Protein AF-A0A6V7X4J0-F1 (afdb_monomer_lite)

Secondary structure (DSSP, 8-state):
---------HHHHHHHHHHHHHHHHHHHHHHHT--GGGGG-THHHHHHHHHHHHHHHHHHHS--PEEEEEPSSSS-PEEEEE--HHHHHHHHHHHHHHHHHTTSS-TTHHHHTHHHHHHHHHHHHHHHHHHHHHHSPPP--TT----HHHHHHH-S-SS-EETTEEHHHIIIIIIIHHHHHHHHHHHHHHHHHH-TTSPPPHHHHHHHHHHHHHHHHHHHGGGG---HHHHH--S-HHHHHIIIIIIHHHHHHHHHHHHHHHHHHHHHHHHHHHTT--

pLDDT: mean 83.49, std 13.98, range [34.47, 96.81]

Structure (mmCIF, N/CA/C/O backbone):
data_AF-A0A6V7X4J0-F1
#
_entry.id   AF-A0A6V7X4J0-F1
#
loop_
_atom_site.group_PDB
_atom_site.id
_atom_site.type_symbol
_atom_site.label_atom_id
_atom_site.label_alt_id
_atom_site.label_comp_id
_atom_site.label_asym_id
_atom_site.label_entity_id
_atom_site.label_seq_id
_atom_site.pdbx_PDB_ins_code
_atom_site.Cartn_x
_atom_site.Cartn_y
_atom_site.Cartn_z
_atom_site.occupancy
_atom_site.B_iso_or_equiv
_atom_site.auth_seq_id
_atom_site.auth_comp_id
_atom_site.auth_asym_id
_atom_site.auth_atom_id
_atom_site.pdbx_PDB_model_num
ATOM 1 N N . MET A 1 1 ? 13.243 20.262 -33.984 1.00 34.47 1 MET A N 1
ATOM 2 C CA . MET A 1 1 ? 13.785 21.064 -32.865 1.00 34.47 1 MET A CA 1
ATOM 3 C C . MET A 1 1 ? 13.043 20.651 -31.594 1.00 34.47 1 MET A C 1
ATOM 5 O O . MET A 1 1 ? 12.051 21.269 -31.237 1.00 34.47 1 MET A O 1
ATOM 9 N N . PHE A 1 2 ? 13.412 19.516 -30.991 1.00 36.03 2 PHE A N 1
ATOM 10 C CA . PHE A 1 2 ? 12.671 18.963 -29.851 1.00 36.03 2 PHE A CA 1
ATOM 11 C C . PHE A 1 2 ? 13.156 19.603 -28.552 1.00 36.03 2 PHE A C 1
ATOM 13 O O . PHE A 1 2 ? 14.352 19.609 -28.266 1.00 36.03 2 PHE A O 1
ATOM 20 N N . GLN A 1 3 ? 12.214 20.173 -27.800 1.00 37.47 3 GLN A N 1
ATOM 21 C CA . GLN A 1 3 ? 12.452 20.800 -26.507 1.00 37.47 3 GLN A CA 1
ATOM 22 C C . GLN A 1 3 ? 13.239 19.853 -25.601 1.00 37.47 3 GLN A C 1
ATOM 24 O O . GLN A 1 3 ? 12.804 18.739 -25.301 1.00 37.47 3 GLN A O 1
ATOM 29 N N . LYS A 1 4 ? 14.394 20.327 -25.133 1.00 47.03 4 LYS A N 1
ATOM 30 C CA . LYS A 1 4 ? 15.111 19.762 -23.995 1.00 47.03 4 LYS A CA 1
ATOM 31 C C . LYS A 1 4 ? 14.129 19.826 -22.820 1.00 47.03 4 LYS A C 1
ATOM 33 O O . LYS A 1 4 ? 13.958 20.894 -22.240 1.00 47.03 4 LYS A O 1
ATOM 38 N N . LYS A 1 5 ? 13.392 18.737 -22.550 1.00 59.19 5 LYS A N 1
ATOM 39 C CA . LYS A 1 5 ? 12.446 18.645 -21.423 1.00 59.19 5 LYS A CA 1
ATOM 40 C C . LYS A 1 5 ? 13.230 19.134 -20.202 1.00 59.19 5 LYS A C 1
ATOM 42 O O . LYS A 1 5 ? 14.251 18.524 -19.892 1.00 59.19 5 LYS A O 1
ATOM 47 N N . GLN A 1 6 ? 12.863 20.277 -19.615 1.00 56.81 6 GLN A N 1
ATOM 48 C CA . GLN A 1 6 ? 13.581 20.829 -18.463 1.00 56.81 6 GLN A CA 1
ATOM 49 C C . GLN A 1 6 ? 13.567 19.756 -17.377 1.00 56.81 6 GLN A C 1
ATOM 51 O O . GLN A 1 6 ? 12.507 19.385 -16.877 1.00 56.81 6 GLN A O 1
ATOM 56 N N . ARG A 1 7 ? 14.736 19.184 -17.088 1.00 72.62 7 ARG A N 1
ATOM 57 C CA . ARG A 1 7 ? 14.900 18.179 -16.042 1.00 72.62 7 ARG A CA 1
ATOM 58 C C . ARG A 1 7 ? 15.604 18.826 -14.869 1.00 72.62 7 ARG A C 1
ATOM 60 O O . ARG A 1 7 ? 16.530 19.613 -15.047 1.00 72.62 7 ARG A O 1
ATOM 67 N N . PHE A 1 8 ? 15.128 18.484 -13.681 1.00 84.88 8 PHE A N 1
ATOM 68 C CA . PHE A 1 8 ? 15.734 18.910 -12.432 1.00 84.88 8 PHE A CA 1
ATOM 69 C C . PHE A 1 8 ? 17.196 18.451 -12.326 1.00 84.88 8 PHE A C 1
ATOM 71 O O . PHE A 1 8 ? 17.531 17.385 -12.852 1.00 84.88 8 PHE A O 1
ATOM 78 N N . PRO A 1 9 ? 18.054 19.232 -11.648 1.00 90.12 9 PRO A N 1
ATOM 79 C CA . PRO A 1 9 ? 19.437 18.846 -11.408 1.00 90.12 9 PRO A CA 1
ATOM 80 C C . PRO A 1 9 ? 19.522 17.654 -10.442 1.00 90.12 9 PRO A C 1
ATOM 82 O O . PRO A 1 9 ? 18.673 17.492 -9.564 1.00 90.12 9 PRO A O 1
ATOM 85 N N . ASP A 1 10 ? 20.577 16.849 -10.570 1.00 89.56 10 ASP A N 1
ATOM 86 C CA . ASP A 1 10 ? 20.742 15.589 -9.828 1.00 89.56 10 ASP A CA 1
ATOM 87 C C . ASP A 1 10 ? 20.682 15.750 -8.306 1.00 89.56 10 ASP A C 1
ATOM 89 O O . ASP A 1 10 ? 20.060 14.937 -7.626 1.00 89.56 10 ASP A O 1
ATOM 93 N N . TRP A 1 11 ? 21.265 16.821 -7.760 1.00 92.56 11 TRP A N 1
ATOM 94 C CA . TRP A 1 11 ? 21.228 17.088 -6.318 1.00 92.56 11 TRP A CA 1
ATOM 95 C C . TRP A 1 11 ? 19.792 17.261 -5.802 1.00 92.56 11 TRP A C 1
ATOM 97 O O . TRP A 1 11 ? 19.460 16.769 -4.725 1.00 92.56 11 TRP A O 1
ATOM 107 N N . LEU A 1 12 ? 18.914 17.889 -6.593 1.00 93.06 12 LEU A N 1
ATOM 108 C CA . LEU A 1 12 ? 17.505 18.050 -6.242 1.00 93.06 12 LEU A CA 1
ATOM 109 C C . LEU A 1 12 ? 16.772 16.706 -6.304 1.00 93.06 12 LEU A C 1
ATOM 111 O O . LEU A 1 12 ? 15.957 16.409 -5.435 1.00 93.06 12 LEU A O 1
ATOM 115 N N . LEU A 1 13 ? 17.088 15.871 -7.299 1.00 92.75 13 LEU A N 1
ATOM 116 C CA . LEU A 1 13 ? 16.517 14.528 -7.410 1.00 92.75 13 LEU A CA 1
ATOM 117 C C . LEU A 1 13 ? 16.881 13.662 -6.198 1.00 92.75 13 LEU A C 1
ATOM 119 O O . LEU A 1 13 ? 15.998 13.009 -5.648 1.00 92.75 13 LEU A O 1
ATOM 123 N N . ILE A 1 14 ? 18.136 13.705 -5.733 1.00 92.19 14 ILE A N 1
ATOM 124 C CA . ILE A 1 14 ? 18.568 12.990 -4.519 1.00 92.19 14 ILE A CA 1
ATOM 125 C C . ILE A 1 14 ? 17.767 13.461 -3.300 1.00 92.19 14 ILE A C 1
ATOM 127 O O . ILE A 1 14 ? 17.262 12.629 -2.545 1.00 92.19 14 ILE A O 1
ATOM 131 N N . ILE A 1 15 ? 17.616 14.779 -3.119 1.00 93.38 15 ILE A N 1
ATOM 132 C CA . ILE A 1 15 ? 16.841 15.341 -2.003 1.00 93.38 15 ILE A CA 1
ATOM 133 C C . ILE A 1 15 ? 15.396 14.844 -2.046 1.00 93.38 15 ILE A C 1
ATOM 135 O O . ILE A 1 15 ? 14.862 14.446 -1.016 1.00 93.38 15 ILE A O 1
ATOM 139 N N . ILE A 1 16 ? 14.765 14.816 -3.221 1.00 92.62 16 ILE A N 1
ATOM 140 C CA . ILE A 1 16 ? 13.390 14.322 -3.364 1.00 92.62 16 ILE A CA 1
ATOM 141 C C . ILE A 1 16 ? 13.314 12.817 -3.071 1.00 92.62 16 ILE A C 1
ATOM 143 O O . ILE A 1 16 ? 12.398 12.375 -2.381 1.00 92.62 16 ILE A O 1
ATOM 147 N N . MET A 1 17 ? 14.272 12.027 -3.562 1.00 92.38 17 MET A N 1
ATOM 148 C CA . MET A 1 17 ? 14.293 10.573 -3.372 1.00 92.38 17 MET A CA 1
ATOM 149 C C . MET A 1 17 ? 14.499 10.157 -1.917 1.00 92.38 17 MET A C 1
ATOM 151 O O . MET A 1 17 ? 13.877 9.196 -1.472 1.00 92.38 17 MET A O 1
ATOM 155 N N . LEU A 1 18 ? 15.361 10.861 -1.182 1.00 92.44 18 LEU A N 1
ATOM 156 C CA . LEU A 1 18 ? 15.641 10.564 0.224 1.00 92.44 18 LEU A CA 1
ATOM 157 C C . LEU A 1 18 ? 14.641 11.250 1.160 1.00 92.44 18 LEU A C 1
ATOM 159 O O . LEU A 1 18 ? 14.146 10.636 2.101 1.00 92.44 18 LEU A O 1
ATOM 163 N N . GLY A 1 19 ? 14.314 12.512 0.889 1.00 91.81 19 GLY A N 1
ATOM 164 C CA . GLY A 1 19 ? 13.421 13.318 1.716 1.00 91.81 19 GLY A CA 1
ATOM 165 C C . GLY A 1 19 ? 11.952 12.932 1.572 1.00 91.81 19 GLY A C 1
ATOM 166 O O . GLY A 1 19 ? 11.241 12.898 2.570 1.00 91.81 19 GLY A O 1
ATOM 167 N N . GLY A 1 20 ? 11.488 12.587 0.367 1.00 91.19 20 GLY A N 1
ATOM 168 C CA . GLY A 1 20 ? 10.087 12.238 0.104 1.00 91.19 20 GLY A CA 1
ATOM 169 C C . GLY A 1 20 ? 9.549 11.115 1.004 1.00 91.19 20 GLY A C 1
ATOM 170 O O . GLY A 1 20 ? 8.562 11.342 1.709 1.00 91.19 20 GLY A O 1
ATOM 171 N N . PRO A 1 21 ? 10.196 9.932 1.044 1.00 92.81 21 PRO A N 1
ATOM 172 C CA . PRO A 1 21 ? 9.815 8.837 1.936 1.00 92.81 21 PRO A CA 1
ATOM 173 C C . PRO A 1 21 ? 9.818 9.230 3.413 1.00 92.81 21 PRO A C 1
ATOM 175 O O . PRO A 1 21 ? 8.858 8.935 4.121 1.00 92.81 21 PRO A O 1
ATOM 178 N N . VAL A 1 22 ? 10.858 9.932 3.874 1.00 91.69 22 VAL A N 1
ATOM 179 C CA . VAL A 1 22 ? 10.984 10.349 5.279 1.00 91.69 22 VAL A CA 1
ATOM 180 C C . VAL A 1 22 ? 9.864 11.315 5.660 1.00 91.69 22 VAL A C 1
ATOM 182 O O . VAL A 1 22 ? 9.176 11.087 6.652 1.00 91.69 22 VAL A O 1
ATOM 185 N N . CYS A 1 23 ? 9.621 12.346 4.848 1.00 93.06 23 CYS A N 1
ATOM 186 C CA . CYS A 1 23 ? 8.544 13.307 5.073 1.00 93.06 23 CYS A CA 1
ATOM 187 C C . CYS A 1 23 ? 7.172 12.625 5.110 1.00 93.06 23 CYS A C 1
ATOM 189 O O . CYS A 1 23 ? 6.355 12.943 5.970 1.00 93.06 23 CYS A O 1
ATOM 191 N N . LEU A 1 24 ? 6.922 11.668 4.212 1.00 92.38 24 LEU A N 1
ATOM 192 C CA . LEU A 1 24 ? 5.658 10.936 4.169 1.00 92.38 24 LEU A CA 1
ATOM 193 C C . LEU A 1 24 ? 5.460 10.034 5.395 1.00 92.38 24 LEU A C 1
ATOM 195 O O . LEU A 1 24 ? 4.359 9.972 5.936 1.00 92.38 24 LEU A O 1
ATOM 199 N N . ILE A 1 25 ? 6.515 9.362 5.857 1.00 91.12 25 ILE A N 1
ATOM 200 C CA . ILE A 1 25 ? 6.466 8.529 7.065 1.00 91.12 25 ILE A CA 1
ATOM 201 C C . ILE A 1 25 ? 6.220 9.394 8.303 1.00 91.12 25 ILE A C 1
ATOM 203 O O . ILE A 1 25 ? 5.350 9.064 9.104 1.00 91.12 25 ILE A O 1
ATOM 207 N N . LEU A 1 26 ? 6.933 10.516 8.445 1.00 90.38 26 LEU A N 1
ATOM 208 C CA . LEU A 1 26 ? 6.722 11.465 9.544 1.00 90.38 26 LEU A CA 1
ATOM 209 C C . LEU A 1 26 ? 5.293 12.016 9.540 1.00 90.38 26 LEU A C 1
ATOM 211 O O . LEU A 1 26 ? 4.637 12.062 10.577 1.00 90.38 26 LEU A O 1
ATOM 215 N N . PHE A 1 27 ? 4.779 12.357 8.360 1.00 90.81 27 PHE A N 1
ATOM 216 C CA . PHE A 1 27 ? 3.399 12.790 8.193 1.00 90.81 27 PHE A CA 1
ATOM 217 C C . PHE A 1 27 ? 2.390 11.705 8.600 1.00 90.81 27 PHE A C 1
ATOM 219 O O . PHE A 1 27 ? 1.425 11.991 9.305 1.00 90.81 27 PHE A O 1
ATOM 226 N N . SER A 1 28 ? 2.628 10.447 8.214 1.00 88.81 28 SER A N 1
ATOM 227 C CA . SER A 1 28 ? 1.797 9.305 8.620 1.00 88.81 28 SER A CA 1
ATOM 228 C C . SER A 1 28 ? 1.900 8.987 10.115 1.00 88.81 28 SER A C 1
ATOM 230 O O . SER A 1 28 ? 0.936 8.487 10.694 1.00 88.81 28 SER A O 1
ATOM 232 N N . LEU A 1 29 ? 3.035 9.261 10.762 1.00 87.69 29 LEU A N 1
ATOM 233 C CA . LEU A 1 29 ? 3.187 9.112 12.212 1.00 87.69 29 LEU A CA 1
ATOM 234 C C . LEU A 1 29 ? 2.340 10.140 12.964 1.00 87.69 29 LEU A C 1
ATOM 236 O O . LEU A 1 29 ? 1.604 9.758 13.872 1.00 87.69 29 LEU A O 1
ATOM 240 N N . GLU A 1 30 ? 2.380 11.402 12.535 1.00 85.75 30 GLU A N 1
ATOM 241 C CA . GLU A 1 30 ? 1.598 12.494 13.128 1.00 85.75 30 GLU A CA 1
ATOM 242 C C . GLU A 1 30 ? 0.088 12.235 12.980 1.00 85.75 30 GLU A C 1
ATOM 244 O O . GLU A 1 30 ? -0.640 12.086 13.961 1.00 85.75 30 GLU A O 1
ATOM 249 N N . ILE A 1 31 ? -0.330 12.035 11.726 1.00 82.56 31 ILE A N 1
ATOM 250 C CA . ILE A 1 31 ? -1.246 10.984 11.275 1.00 82.56 31 ILE A CA 1
ATOM 251 C C . ILE A 1 31 ? -1.860 10.092 12.344 1.00 82.56 31 ILE A C 1
ATOM 253 O O . ILE A 1 31 ? -2.892 10.368 12.956 1.00 82.56 31 ILE A O 1
ATOM 257 N N . SER A 1 32 ? -1.211 8.945 12.490 1.00 75.44 32 SER A N 1
ATOM 258 C CA . SER A 1 32 ? -1.657 7.794 13.247 1.00 75.44 32 SER A CA 1
ATOM 259 C C . SER A 1 32 ? -1.475 7.960 14.753 1.00 75.44 32 SER A C 1
ATOM 261 O O . SER A 1 32 ? -2.115 7.231 15.499 1.00 75.44 32 SER A O 1
ATOM 263 N N . SER A 1 33 ? -0.770 8.999 15.226 1.00 68.50 33 SER A N 1
ATOM 264 C CA . SER A 1 33 ? -0.351 9.161 16.630 1.00 68.50 33 SER A CA 1
ATOM 265 C C . SER A 1 33 ? 0.290 7.886 17.188 1.00 68.50 33 SER A C 1
ATOM 267 O O . SER A 1 33 ? 0.106 7.553 18.358 1.00 68.50 33 SER A O 1
ATOM 269 N N . ASN A 1 34 ? 0.980 7.140 16.323 1.00 67.06 34 ASN A N 1
ATOM 270 C CA . ASN A 1 34 ? 1.643 5.901 16.698 1.00 67.06 34 ASN A CA 1
ATOM 271 C C . ASN A 1 34 ? 3.006 6.225 17.300 1.00 67.06 34 ASN A C 1
ATOM 273 O O . ASN A 1 34 ? 3.674 7.182 16.901 1.00 67.06 34 ASN A O 1
AT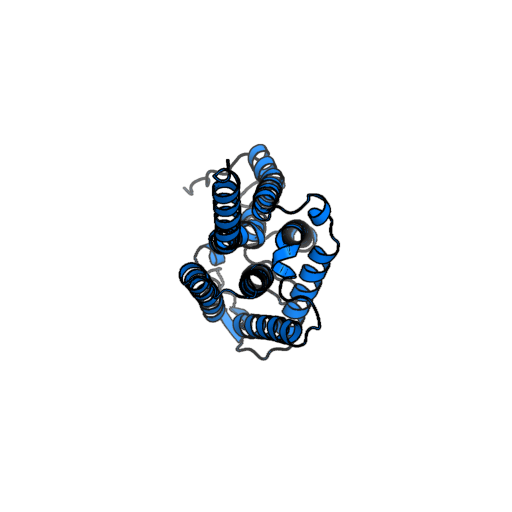OM 277 N N . ASN A 1 35 ? 3.453 5.381 18.223 1.00 68.81 35 ASN A N 1
ATOM 278 C CA . ASN A 1 35 ? 4.804 5.478 18.751 1.00 68.81 35 ASN A CA 1
ATOM 279 C C . ASN A 1 35 ? 5.827 5.209 17.640 1.00 68.81 35 ASN A C 1
ATOM 281 O O . ASN A 1 35 ? 5.654 4.291 16.839 1.00 68.81 35 ASN A O 1
ATOM 285 N N . TYR A 1 36 ? 6.952 5.929 17.659 1.00 72.44 36 TYR A N 1
ATOM 286 C CA . TYR A 1 36 ? 8.085 5.692 16.752 1.00 72.44 36 TYR A CA 1
ATOM 287 C C . TYR A 1 36 ? 8.579 4.235 16.759 1.00 72.44 36 TYR A C 1
ATOM 289 O O . TYR A 1 36 ? 9.119 3.758 15.767 1.00 72.44 36 TYR A O 1
ATOM 297 N N . ILE A 1 37 ? 8.359 3.512 17.860 1.00 69.69 37 ILE A N 1
ATOM 298 C CA . ILE A 1 37 ? 8.702 2.091 18.007 1.00 69.69 37 ILE A CA 1
ATOM 299 C C . ILE A 1 37 ? 7.936 1.222 16.997 1.00 69.69 37 ILE A C 1
ATOM 301 O O . ILE A 1 37 ? 8.492 0.261 16.472 1.00 69.69 37 ILE A O 1
ATOM 305 N N . GLU A 1 38 ? 6.693 1.576 16.657 1.00 73.00 38 GLU A N 1
ATOM 306 C CA . GLU A 1 38 ? 5.896 0.802 15.700 1.00 73.00 38 GLU A CA 1
ATOM 307 C C . GLU A 1 38 ? 6.419 0.894 14.265 1.00 73.00 38 GLU A C 1
ATOM 309 O O . GLU A 1 38 ? 6.135 0.008 13.460 1.00 73.00 38 GLU A O 1
ATOM 314 N N . LEU A 1 39 ? 7.226 1.912 13.943 1.00 79.25 39 LEU A N 1
ATOM 315 C CA . LEU A 1 39 ? 7.860 2.037 12.630 1.00 79.25 39 LEU A CA 1
ATOM 316 C C . LEU A 1 39 ? 8.738 0.817 12.312 1.00 79.25 39 LEU A C 1
ATOM 318 O O . LEU A 1 39 ? 8.726 0.329 11.184 1.00 79.25 39 LEU A O 1
ATOM 322 N N . PHE A 1 40 ? 9.443 0.298 13.321 1.00 78.69 40 PHE A N 1
ATOM 323 C CA . PHE A 1 40 ? 10.342 -0.854 13.206 1.00 78.69 40 PHE A CA 1
ATOM 324 C C . PHE A 1 40 ? 9.658 -2.194 13.505 1.00 78.69 40 PHE A C 1
ATOM 326 O O . PHE A 1 40 ? 10.331 -3.215 13.645 1.00 78.69 40 PHE A O 1
ATOM 333 N N . SER A 1 41 ? 8.327 -2.212 13.609 1.00 86.06 41 SER A N 1
ATOM 334 C CA . SER A 1 41 ? 7.589 -3.453 13.819 1.00 86.06 41 SER A CA 1
ATOM 335 C C . SER A 1 41 ? 7.785 -4.418 12.648 1.00 86.06 41 SER A C 1
ATOM 337 O O . SER A 1 41 ? 7.693 -4.033 11.483 1.00 86.06 41 SER A O 1
ATOM 339 N N . LEU A 1 42 ? 7.976 -5.703 12.957 1.00 90.19 42 LEU A N 1
ATOM 340 C CA . LEU A 1 42 ? 8.061 -6.774 11.960 1.00 90.19 42 LEU A CA 1
ATOM 341 C C . LEU A 1 42 ? 6.705 -7.047 11.278 1.00 90.19 42 LEU A C 1
ATOM 343 O O . LEU A 1 42 ? 6.655 -7.655 10.212 1.00 90.19 42 LEU A O 1
ATOM 347 N N . SER A 1 43 ? 5.592 -6.587 11.858 1.00 90.19 43 SER A N 1
ATOM 348 C CA . SER A 1 43 ? 4.252 -6.824 11.308 1.00 90.19 43 SER A CA 1
ATOM 349 C C . SER A 1 43 ? 4.040 -6.165 9.940 1.00 90.19 43 SER A C 1
ATOM 351 O O . SER A 1 43 ? 3.499 -6.805 9.041 1.00 90.19 43 SER A O 1
ATOM 353 N N . GLY A 1 44 ? 4.510 -4.929 9.739 1.00 91.50 44 GLY A N 1
ATOM 354 C CA . GLY A 1 44 ? 4.400 -4.220 8.461 1.00 91.50 44 GLY A CA 1
ATOM 355 C C . GLY A 1 44 ? 5.011 -4.976 7.275 1.00 91.50 44 GLY A C 1
ATOM 356 O O . GLY A 1 44 ? 4.283 -5.259 6.317 1.00 91.50 44 GLY A O 1
ATOM 357 N N . PRO A 1 45 ? 6.301 -5.367 7.318 1.00 93.62 45 PRO A N 1
ATOM 358 C CA . PRO A 1 45 ? 6.915 -6.097 6.214 1.00 93.62 45 PRO A CA 1
ATOM 359 C C . PRO A 1 45 ? 6.282 -7.477 6.003 1.00 93.62 45 PRO A C 1
ATOM 361 O O . PRO A 1 45 ? 6.131 -7.891 4.855 1.00 93.62 45 PRO A O 1
ATOM 364 N N . LEU A 1 46 ? 5.839 -8.166 7.063 1.00 95.06 46 LEU A N 1
ATOM 365 C CA . LEU A 1 46 ? 5.130 -9.445 6.932 1.00 95.06 46 LEU A CA 1
ATOM 366 C C . LEU A 1 46 ? 3.802 -9.300 6.178 1.00 95.06 46 LEU A C 1
ATOM 368 O O . LEU A 1 46 ? 3.515 -10.107 5.295 1.00 95.06 46 LEU A O 1
ATOM 372 N N . ILE A 1 47 ? 3.019 -8.256 6.468 1.00 95.06 47 ILE A N 1
ATOM 373 C CA . ILE A 1 47 ? 1.765 -7.973 5.752 1.00 95.06 47 ILE A CA 1
ATOM 374 C C . ILE A 1 47 ? 2.058 -7.665 4.276 1.00 95.06 47 ILE A C 1
ATOM 376 O O . ILE A 1 47 ? 1.388 -8.199 3.391 1.00 95.06 47 ILE A O 1
ATOM 380 N N . VAL A 1 48 ? 3.082 -6.849 3.993 1.00 95.50 48 VAL A N 1
ATOM 381 C CA . VAL A 1 48 ? 3.503 -6.531 2.615 1.00 95.50 48 VAL A CA 1
ATOM 382 C C . VAL A 1 48 ? 3.914 -7.785 1.846 1.00 95.50 48 VAL A C 1
ATOM 384 O O . VAL A 1 48 ? 3.463 -7.993 0.716 1.00 95.50 48 VAL A O 1
ATOM 387 N N . LEU A 1 49 ? 4.715 -8.655 2.459 1.00 95.31 49 LEU A N 1
ATOM 388 C CA . LEU A 1 49 ? 5.131 -9.920 1.859 1.00 95.31 49 LEU A CA 1
ATOM 389 C C . LEU A 1 49 ? 3.941 -10.850 1.605 1.00 95.31 49 LEU A C 1
ATOM 391 O O . LEU A 1 49 ? 3.791 -11.344 0.492 1.00 95.31 49 LEU A O 1
ATOM 395 N N . LEU A 1 50 ? 3.050 -11.031 2.579 1.00 95.31 50 LEU A N 1
ATOM 396 C CA . LEU A 1 50 ? 1.897 -11.920 2.436 1.00 95.31 50 LEU A CA 1
ATOM 397 C C . LEU A 1 50 ? 0.935 -11.443 1.339 1.00 95.31 50 LEU A C 1
ATOM 399 O O . LEU A 1 50 ? 0.539 -12.225 0.474 1.00 95.31 50 LEU A O 1
ATOM 403 N N . VAL A 1 51 ? 0.588 -10.152 1.324 1.00 95.44 51 VAL A N 1
ATOM 404 C CA . VA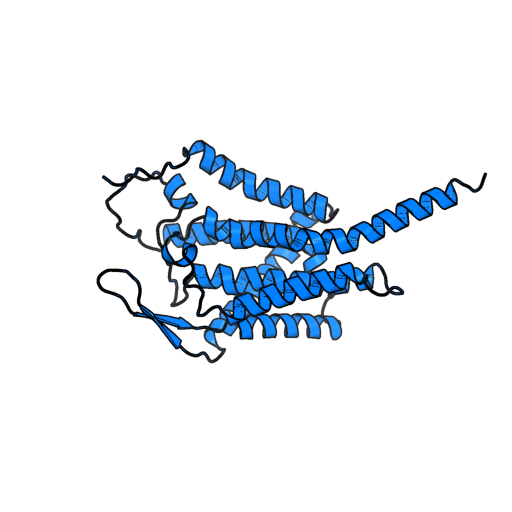L A 1 51 ? -0.319 -9.590 0.308 1.00 95.44 51 VAL A CA 1
ATOM 405 C C . VAL A 1 51 ? 0.318 -9.644 -1.080 1.00 95.44 51 VAL A C 1
ATOM 407 O O . VAL A 1 51 ? -0.359 -9.989 -2.049 1.00 95.44 51 VAL A O 1
ATOM 410 N N . SER A 1 52 ? 1.615 -9.344 -1.199 1.00 93.44 52 SER A N 1
ATOM 411 C CA . SER A 1 52 ? 2.313 -9.422 -2.489 1.00 93.44 52 SER A CA 1
ATOM 412 C C . SER A 1 52 ? 2.417 -10.857 -3.017 1.00 93.44 52 SER A C 1
ATOM 414 O O . SER A 1 52 ? 2.167 -11.079 -4.202 1.00 93.44 52 SER A O 1
ATOM 416 N N . GLN A 1 53 ? 2.683 -11.841 -2.152 1.00 94.12 53 GLN A N 1
ATOM 417 C CA . GLN A 1 53 ? 2.683 -13.264 -2.507 1.00 94.12 53 GLN A CA 1
ATOM 418 C C . GLN A 1 53 ? 1.302 -13.748 -2.958 1.00 94.12 53 GLN A C 1
ATOM 420 O O . GLN A 1 53 ? 1.198 -14.415 -3.986 1.00 94.12 53 GLN A O 1
ATOM 425 N N . LEU A 1 54 ? 0.234 -13.371 -2.247 1.00 94.69 54 LEU A N 1
ATOM 426 C CA . LEU A 1 54 ? -1.136 -13.691 -2.655 1.00 94.69 54 LEU A CA 1
ATOM 427 C C . LEU A 1 54 ? -1.496 -13.047 -3.999 1.00 94.69 54 LEU A C 1
ATOM 429 O O . LEU A 1 54 ? -2.077 -13.706 -4.858 1.00 94.69 54 LEU A O 1
ATOM 433 N N . GLN A 1 55 ? -1.112 -11.787 -4.225 1.00 94.00 55 GLN A N 1
ATOM 434 C CA . GLN A 1 55 ? -1.341 -11.120 -5.511 1.00 94.00 55 GLN A CA 1
ATOM 435 C C . GLN A 1 55 ? -0.592 -11.797 -6.666 1.00 94.00 55 GLN A C 1
ATOM 437 O O . GLN A 1 55 ? -1.152 -11.932 -7.755 1.00 94.00 55 GLN A O 1
ATOM 442 N N . LEU A 1 56 ? 0.642 -12.263 -6.443 1.00 91.56 56 LEU A N 1
ATOM 443 C CA . LEU A 1 56 ? 1.382 -13.064 -7.426 1.00 91.56 56 LEU A CA 1
ATOM 444 C C . LEU A 1 56 ? 0.705 -14.414 -7.680 1.00 91.56 56 LEU A C 1
ATOM 446 O O . LEU A 1 56 ? 0.516 -14.806 -8.832 1.00 91.56 56 LEU A O 1
ATOM 450 N N . PHE A 1 57 ? 0.278 -15.099 -6.619 1.00 92.81 57 PHE A N 1
ATOM 451 C CA . PHE A 1 57 ? -0.439 -16.363 -6.730 1.00 92.81 57 PHE A CA 1
ATOM 452 C C . PHE A 1 57 ? -1.719 -16.206 -7.564 1.00 92.81 57 PHE A C 1
ATOM 454 O O . PHE A 1 57 ? -1.947 -16.977 -8.499 1.00 92.81 57 PHE A O 1
ATOM 461 N N . PHE A 1 58 ? -2.517 -15.171 -7.293 1.00 92.31 58 PHE A N 1
ATOM 462 C CA . PHE A 1 58 ? -3.738 -14.879 -8.041 1.00 92.31 58 PHE A CA 1
ATOM 463 C C . PHE A 1 58 ? -3.482 -14.443 -9.477 1.00 92.31 58 PHE A C 1
ATOM 465 O O . PHE A 1 58 ? -4.246 -14.816 -10.367 1.00 92.31 58 PHE A O 1
ATOM 472 N N . LEU A 1 59 ? -2.398 -13.715 -9.739 1.00 88.56 59 LEU A N 1
ATOM 473 C CA . LEU A 1 59 ? -2.008 -13.382 -11.104 1.00 88.56 59 LEU A CA 1
ATOM 474 C C . LEU A 1 59 ? -1.804 -14.649 -11.948 1.00 88.56 59 LEU A C 1
ATOM 476 O O . LEU A 1 59 ? -2.275 -14.705 -13.086 1.00 88.56 59 LEU A O 1
ATOM 480 N N . TRP A 1 60 ? -1.157 -15.680 -11.405 1.00 86.69 60 TRP A N 1
ATOM 481 C CA . TRP A 1 60 ? -0.923 -16.924 -12.140 1.00 86.69 60 TRP A CA 1
ATOM 482 C C . TRP A 1 60 ? -2.163 -17.819 -12.216 1.00 86.69 60 TRP A C 1
ATOM 484 O O . TRP A 1 60 ? -2.501 -18.273 -13.308 1.00 86.69 60 TRP A O 1
ATOM 494 N N . HIS A 1 61 ? -2.894 -17.999 -11.113 1.00 89.38 61 HIS A N 1
ATOM 495 C CA . HIS A 1 61 ? -3.952 -19.013 -11.027 1.00 89.38 61 HIS A CA 1
ATOM 496 C C . HIS A 1 61 ? -5.344 -18.535 -11.456 1.00 89.38 61 HIS A C 1
ATOM 498 O O . HIS A 1 61 ? -6.137 -19.351 -11.920 1.00 89.38 61 HIS A O 1
ATOM 504 N N . ILE A 1 62 ? -5.674 -17.242 -11.337 1.00 87.06 62 ILE A N 1
ATOM 505 C CA . ILE A 1 62 ? -7.009 -16.764 -11.731 1.00 87.06 62 ILE A CA 1
ATOM 506 C C . ILE A 1 62 ? -7.129 -16.817 -13.262 1.00 87.06 62 ILE A C 1
ATOM 508 O O . ILE A 1 62 ? -6.273 -16.248 -13.948 1.00 87.06 62 ILE A O 1
ATOM 512 N N . PRO A 1 63 ? -8.158 -17.474 -13.829 1.00 78.62 63 PRO A N 1
ATOM 513 C CA . PRO A 1 63 ? -8.377 -17.488 -15.270 1.00 78.62 63 PRO A CA 1
ATOM 514 C C . PRO A 1 63 ? -8.726 -16.079 -15.749 1.00 78.62 63 PRO A C 1
ATOM 516 O O . PRO A 1 63 ? -9.515 -15.375 -15.125 1.00 78.62 63 PRO A O 1
ATOM 519 N N . ALA A 1 64 ? -8.137 -15.658 -16.863 1.00 72.19 64 ALA A N 1
ATOM 520 C CA . ALA A 1 64 ? -8.294 -14.301 -17.362 1.00 72.19 64 ALA A CA 1
ATOM 521 C C . ALA A 1 64 ? -8.496 -14.275 -18.860 1.00 72.19 64 ALA A C 1
ATOM 523 O O . ALA A 1 64 ? -7.971 -15.121 -19.585 1.00 72.19 64 ALA A O 1
ATOM 524 N N . LYS A 1 65 ? -9.152 -13.217 -19.324 1.00 66.75 65 LYS A N 1
ATOM 525 C CA . LYS A 1 65 ? -9.114 -12.849 -20.733 1.00 66.75 65 LYS A CA 1
ATOM 526 C C . LYS A 1 65 ? -7.757 -12.205 -21.015 1.00 66.75 65 LYS A C 1
ATOM 528 O O . LYS A 1 65 ? -7.432 -11.168 -20.434 1.00 66.75 65 LYS A O 1
ATOM 533 N N . GLU A 1 66 ? -6.962 -12.833 -21.877 1.00 67.31 66 GLU A N 1
ATOM 534 C CA . GLU A 1 66 ? -5.775 -12.195 -22.442 1.00 67.31 66 GLU A CA 1
ATOM 535 C C . GLU A 1 66 ? -6.236 -11.057 -23.350 1.00 67.31 66 GLU A C 1
ATOM 537 O O . GLU A 1 66 ? -6.978 -11.270 -24.309 1.00 67.31 66 GLU A O 1
ATOM 542 N N . LEU A 1 67 ? -5.818 -9.837 -23.032 1.00 68.12 67 LEU A N 1
ATOM 543 C CA . LEU A 1 67 ? -6.039 -8.688 -23.894 1.00 68.12 67 LEU A CA 1
ATOM 544 C C . LEU A 1 67 ? -4.757 -8.411 -24.659 1.00 68.12 67 LEU A C 1
ATOM 546 O O . LEU A 1 67 ? -3.694 -8.269 -24.060 1.00 68.12 67 LEU A O 1
ATOM 550 N N . ILE A 1 68 ? -4.868 -8.333 -25.981 1.00 66.31 68 ILE A N 1
ATOM 551 C CA . ILE A 1 68 ? -3.760 -7.941 -26.844 1.00 66.31 68 ILE A CA 1
ATOM 552 C C . ILE A 1 68 ? -3.848 -6.428 -27.017 1.00 66.31 68 ILE A C 1
ATOM 554 O O . ILE A 1 68 ? -4.781 -5.924 -27.641 1.00 66.31 68 ILE A O 1
ATOM 558 N N . GLN A 1 69 ? -2.900 -5.700 -26.436 1.00 65.19 69 GLN A N 1
ATOM 559 C CA . GLN A 1 69 ? -2.725 -4.276 -26.698 1.00 65.19 69 GLN A CA 1
ATOM 560 C C . GLN A 1 69 ? -1.598 -4.096 -27.710 1.00 65.19 69 GLN A C 1
ATOM 562 O O . GLN A 1 69 ? -0.518 -4.658 -27.542 1.00 65.19 69 GLN A O 1
ATOM 567 N N . LEU A 1 70 ? -1.850 -3.309 -28.753 1.00 59.62 70 LEU A N 1
ATOM 568 C CA . LEU A 1 70 ? -0.814 -2.894 -29.692 1.00 59.62 70 LEU A CA 1
ATOM 569 C C . LEU A 1 70 ? -0.068 -1.702 -29.093 1.00 59.62 70 LEU A C 1
ATOM 571 O O . LEU A 1 70 ? -0.690 -0.725 -28.665 1.00 59.62 70 LEU A O 1
ATOM 575 N N . THR A 1 71 ? 1.254 -1.797 -29.030 1.00 62.47 71 THR A N 1
ATOM 576 C CA . THR A 1 71 ? 2.103 -0.664 -28.655 1.00 62.47 71 THR A CA 1
ATOM 577 C C . THR A 1 71 ? 2.152 0.345 -29.804 1.00 62.47 71 THR A C 1
ATOM 579 O O . THR A 1 71 ? 2.128 -0.047 -30.965 1.00 62.47 71 THR A O 1
ATOM 582 N N . GLU A 1 72 ? 2.255 1.638 -29.490 1.00 61.53 72 GLU A N 1
ATOM 583 C CA . GLU A 1 72 ? 2.498 2.715 -30.474 1.00 61.53 72 GLU A CA 1
ATOM 584 C C . GLU A 1 72 ? 3.966 2.759 -30.960 1.00 61.53 72 GLU A C 1
ATOM 586 O O . GLU A 1 72 ? 4.382 3.719 -31.602 1.00 61.53 72 GLU A O 1
ATOM 591 N N . GLU A 1 73 ? 4.769 1.746 -30.623 1.00 59.09 73 GLU A N 1
ATOM 592 C CA . GLU A 1 73 ? 6.133 1.579 -31.128 1.00 59.09 73 GLU A CA 1
ATOM 593 C C . GLU A 1 73 ? 6.093 1.157 -32.605 1.00 59.09 73 GLU A C 1
ATOM 595 O O . GLU A 1 73 ? 5.196 0.422 -33.005 1.00 59.09 73 GLU A O 1
ATOM 600 N N . ASP A 1 74 ? 7.061 1.606 -33.408 1.00 50.12 74 ASP A N 1
ATOM 601 C CA . ASP A 1 74 ? 7.238 1.173 -34.800 1.00 50.12 74 ASP A CA 1
ATOM 602 C C . ASP A 1 74 ? 8.369 0.127 -34.869 1.00 50.12 74 ASP A C 1
ATOM 604 O O . ASP A 1 74 ? 9.526 0.482 -34.616 1.00 50.12 74 ASP A O 1
ATOM 608 N N . PRO A 1 75 ? 8.099 -1.147 -35.220 1.00 53.25 75 PRO A N 1
ATOM 609 C CA . PRO A 1 75 ? 6.799 -1.734 -35.556 1.00 53.25 75 PRO A CA 1
ATOM 610 C C . PRO A 1 75 ? 5.944 -2.079 -34.315 1.00 53.25 75 PRO A C 1
ATOM 612 O O . PRO A 1 75 ? 6.497 -2.447 -33.273 1.00 53.25 75 PRO A O 1
ATOM 615 N N . PRO A 1 76 ? 4.599 -2.049 -34.429 1.00 61.25 76 PRO A N 1
ATOM 616 C CA . PRO A 1 76 ? 3.695 -2.268 -33.303 1.00 61.25 76 PRO A CA 1
ATOM 617 C C . PRO A 1 76 ? 3.793 -3.704 -32.799 1.00 61.25 76 PRO A C 1
ATOM 619 O O . PRO A 1 76 ? 3.407 -4.656 -33.480 1.00 61.25 76 PRO A O 1
ATOM 622 N N . GLN A 1 77 ? 4.298 -3.866 -31.577 1.00 58.69 77 GLN A N 1
ATOM 623 C CA . GLN A 1 77 ? 4.402 -5.174 -30.940 1.00 58.69 77 GLN A CA 1
ATOM 624 C C . GLN A 1 77 ? 3.124 -5.497 -30.147 1.00 58.69 77 GLN A C 1
ATOM 626 O O . GLN A 1 77 ? 2.678 -4.668 -29.345 1.00 58.69 77 GLN A O 1
ATOM 631 N N . PRO A 1 78 ? 2.513 -6.683 -30.343 1.00 59.56 78 PRO A N 1
ATOM 632 C CA . PRO A 1 78 ? 1.357 -7.113 -29.568 1.00 59.56 78 PRO A CA 1
ATOM 633 C C . PRO A 1 78 ? 1.785 -7.526 -28.156 1.00 59.56 78 PRO A C 1
ATOM 635 O O . PRO A 1 78 ? 2.518 -8.496 -27.969 1.00 59.56 78 PRO A O 1
ATOM 638 N N . ILE A 1 79 ? 1.283 -6.820 -27.144 1.00 63.22 79 ILE A N 1
ATOM 639 C CA . ILE A 1 79 ? 1.513 -7.146 -25.736 1.00 63.22 79 ILE A CA 1
ATOM 640 C C . ILE A 1 79 ? 0.280 -7.854 -25.189 1.00 63.22 79 ILE A C 1
ATOM 642 O O . ILE A 1 79 ? -0.824 -7.307 -25.194 1.00 63.22 79 ILE A O 1
ATOM 646 N N . LYS A 1 80 ? 0.482 -9.070 -24.679 1.00 64.19 80 LYS A N 1
ATOM 647 C CA . LYS A 1 80 ? -0.541 -9.822 -23.953 1.00 64.19 80 LYS A CA 1
ATOM 648 C C . LYS A 1 80 ? -0.591 -9.349 -22.505 1.00 64.19 80 LYS A C 1
ATOM 650 O O . LYS A 1 80 ? 0.378 -9.502 -21.769 1.00 64.19 80 LYS A O 1
ATOM 655 N N . HIS A 1 81 ? -1.726 -8.799 -22.093 1.00 67.00 81 HIS A N 1
ATOM 656 C CA . HIS A 1 81 ? -1.969 -8.380 -20.720 1.00 67.00 81 HIS A CA 1
ATOM 657 C C . HIS A 1 81 ? -3.078 -9.221 -20.086 1.00 67.00 81 HIS A C 1
ATOM 659 O O . HIS A 1 81 ? -4.175 -9.356 -20.634 1.00 67.00 81 HIS A O 1
ATOM 665 N N . LYS A 1 82 ? -2.800 -9.756 -18.895 1.00 72.69 82 LYS A N 1
ATOM 666 C CA . LYS A 1 82 ? -3.754 -10.534 -18.104 1.00 72.69 82 LYS A CA 1
ATOM 667 C C . LYS A 1 82 ? -4.530 -9.602 -17.168 1.00 72.69 82 LYS A C 1
ATOM 669 O O . LYS A 1 82 ? -4.006 -9.171 -16.142 1.00 72.69 82 LYS A O 1
ATOM 674 N N . ASN A 1 83 ? -5.769 -9.269 -17.527 1.00 76.06 83 ASN A N 1
ATOM 675 C CA . ASN A 1 83 ? -6.635 -8.419 -16.704 1.00 76.06 83 ASN A CA 1
ATOM 676 C C . ASN A 1 83 ? -7.338 -9.273 -15.635 1.00 76.06 83 ASN A C 1
ATOM 678 O O . ASN A 1 83 ? -8.308 -9.957 -15.952 1.00 76.06 83 ASN A O 1
ATOM 682 N N . THR A 1 84 ? -6.799 -9.287 -14.410 1.00 87.38 84 THR A N 1
ATOM 683 C CA . THR A 1 84 ? -7.418 -9.963 -13.244 1.00 87.38 84 THR A CA 1
ATOM 684 C C . THR A 1 84 ? -7.269 -9.180 -11.944 1.00 87.38 84 THR A C 1
ATOM 686 O O . THR A 1 84 ? -7.396 -9.753 -10.859 1.00 87.38 84 THR A O 1
ATOM 689 N N . SER A 1 85 ? -6.891 -7.899 -12.006 1.00 86.06 85 SER A N 1
ATOM 690 C CA . SER A 1 85 ? -6.619 -7.138 -10.781 1.00 86.06 85 SER A CA 1
ATOM 691 C C . SER A 1 85 ? -7.884 -6.889 -9.964 1.00 86.06 85 SER A C 1
ATOM 693 O O . SER A 1 85 ? -7.814 -6.806 -8.740 1.00 86.06 85 SER A O 1
ATOM 695 N N . PHE A 1 86 ? -9.042 -6.794 -10.620 1.00 91.06 86 PHE A N 1
ATOM 696 C CA . PHE A 1 86 ? -10.325 -6.619 -9.945 1.00 91.06 86 PHE A CA 1
ATOM 697 C C . PHE A 1 86 ? -10.708 -7.858 -9.130 1.00 91.06 86 PHE A C 1
ATOM 699 O O . PHE A 1 86 ? -10.975 -7.761 -7.932 1.00 91.06 86 PHE A O 1
ATOM 706 N N . GLU A 1 87 ? -10.678 -9.031 -9.760 1.00 92.25 87 GLU A N 1
ATOM 707 C CA . GLU A 1 87 ? -11.003 -10.306 -9.128 1.00 92.25 87 GLU A CA 1
ATOM 708 C C . GLU A 1 87 ? -10.037 -10.599 -7.981 1.00 92.25 87 GLU A C 1
ATOM 710 O O . GLU A 1 87 ? -10.477 -10.966 -6.891 1.00 92.25 87 GLU A O 1
ATOM 715 N N . SER A 1 88 ? -8.730 -10.381 -8.185 1.00 93.38 88 SER A N 1
ATOM 716 C CA . SER A 1 88 ? -7.734 -10.623 -7.139 1.00 93.38 88 SER A CA 1
ATOM 717 C C . SER A 1 88 ? -7.895 -9.675 -5.951 1.00 93.38 88 SER A C 1
ATOM 719 O O . SER A 1 88 ? -7.769 -10.108 -4.807 1.00 93.38 88 SER A O 1
ATOM 721 N N . CYS A 1 89 ? -8.220 -8.400 -6.184 1.00 94.31 89 CYS A N 1
ATOM 722 C CA . CYS A 1 89 ? -8.445 -7.446 -5.101 1.00 94.31 89 CYS A CA 1
ATOM 723 C C . CYS A 1 89 ? -9.692 -7.779 -4.283 1.00 94.31 89 CYS A C 1
ATOM 725 O O . CYS A 1 89 ? -9.626 -7.761 -3.054 1.00 94.31 89 CYS A O 1
ATOM 727 N N . ILE A 1 90 ? -10.811 -8.118 -4.934 1.00 94.94 90 ILE A N 1
ATOM 728 C CA . ILE A 1 90 ? -12.024 -8.544 -4.223 1.00 94.94 90 ILE A CA 1
ATOM 729 C C . ILE A 1 90 ? -11.740 -9.793 -3.399 1.00 94.94 90 ILE A C 1
ATOM 731 O O . ILE A 1 90 ? -12.113 -9.842 -2.231 1.00 94.94 90 ILE A O 1
ATOM 735 N N . LEU A 1 91 ? -11.044 -10.774 -3.971 1.00 95.25 91 LEU A N 1
ATOM 736 C CA . LEU A 1 91 ? -10.717 -12.016 -3.282 1.00 95.25 91 LEU A CA 1
ATOM 737 C C . LEU A 1 91 ? -9.857 -11.743 -2.036 1.00 95.25 91 LEU A C 1
ATOM 739 O O . LEU A 1 91 ? -10.171 -12.246 -0.961 1.00 95.25 91 LEU A O 1
ATOM 743 N N . ILE A 1 92 ? -8.847 -10.870 -2.130 1.00 96.06 92 ILE A N 1
ATOM 744 C CA . ILE A 1 92 ? -8.053 -10.455 -0.962 1.00 96.06 92 ILE A CA 1
ATOM 745 C C . ILE A 1 92 ? -8.897 -9.702 0.065 1.00 96.06 92 ILE A C 1
ATOM 747 O O . ILE A 1 92 ? -8.772 -9.974 1.255 1.00 96.06 92 ILE A O 1
ATOM 751 N N . CYS A 1 93 ? -9.777 -8.795 -0.361 1.00 96.44 93 CYS A N 1
ATOM 752 C CA . CYS A 1 93 ? -10.674 -8.086 0.553 1.00 96.44 93 CYS A CA 1
ATOM 753 C C . CYS A 1 93 ? -11.619 -9.050 1.283 1.00 96.44 93 CYS A C 1
ATOM 755 O O . CYS A 1 93 ? -11.849 -8.887 2.477 1.00 96.44 93 CYS A O 1
ATOM 757 N N . LEU A 1 94 ? -12.138 -10.066 0.588 1.00 96.62 94 LEU A N 1
ATOM 758 C CA . LEU A 1 94 ? -12.998 -11.094 1.169 1.00 96.62 94 LEU A CA 1
ATOM 759 C C . LEU A 1 94 ? -12.226 -11.995 2.131 1.00 96.62 94 LEU A C 1
ATOM 761 O O . LEU A 1 94 ? -12.702 -12.210 3.239 1.00 96.62 94 LEU A O 1
ATOM 765 N N . ILE A 1 95 ? -11.032 -12.473 1.757 1.00 96.19 95 ILE A N 1
ATOM 766 C CA . ILE A 1 95 ? -10.150 -13.211 2.676 1.00 96.19 95 ILE A CA 1
ATOM 767 C C . ILE A 1 95 ? -9.888 -12.363 3.918 1.00 96.19 95 ILE A C 1
ATOM 769 O O . ILE A 1 95 ? -10.026 -12.859 5.033 1.00 96.19 95 ILE A O 1
ATOM 773 N N . TYR A 1 96 ? -9.568 -11.081 3.724 1.00 96.56 96 TYR A N 1
ATOM 774 C CA . TYR A 1 96 ? -9.279 -10.172 4.819 1.00 96.56 96 TYR A CA 1
ATOM 775 C C . TYR A 1 96 ? -10.478 -10.006 5.762 1.00 96.56 96 TYR A C 1
ATOM 777 O O . TYR A 1 96 ? -10.345 -10.144 6.979 1.00 96.56 96 TYR A O 1
ATOM 785 N N . LEU A 1 97 ? -11.658 -9.752 5.193 1.00 96.38 97 LEU A N 1
ATOM 786 C CA . LEU A 1 97 ? -12.903 -9.560 5.926 1.00 96.38 97 LEU A CA 1
ATOM 787 C C . LEU A 1 97 ? -13.329 -10.836 6.659 1.00 96.38 97 LEU A C 1
ATOM 789 O O . LEU A 1 97 ? -13.617 -10.784 7.850 1.00 96.38 97 LEU A O 1
ATOM 793 N N . PHE A 1 98 ? -13.348 -11.985 5.981 1.00 96.81 98 PHE A N 1
ATOM 794 C CA . PHE A 1 98 ? -13.744 -13.251 6.594 1.00 96.81 98 PHE A CA 1
ATOM 795 C C . PHE A 1 98 ? -12.751 -13.709 7.656 1.00 96.81 98 PHE A C 1
ATOM 797 O O . PHE A 1 98 ? -13.181 -14.175 8.706 1.00 96.81 98 PHE A O 1
ATOM 804 N N . GLY A 1 99 ? -11.446 -13.533 7.441 1.00 95.56 99 GLY A N 1
ATOM 805 C CA . GLY A 1 99 ? -10.450 -13.856 8.461 1.00 95.56 99 GLY A CA 1
ATOM 806 C C . GLY A 1 99 ? -10.604 -13.001 9.722 1.00 95.56 99 GLY A C 1
ATOM 807 O O . GLY A 1 99 ? -10.503 -13.534 10.826 1.00 95.56 99 GLY A O 1
ATOM 808 N N . ALA A 1 100 ? -10.951 -11.718 9.570 1.00 95.25 100 ALA A N 1
ATOM 809 C CA . ALA A 1 100 ? -11.274 -10.845 10.698 1.00 95.25 100 ALA A CA 1
ATOM 810 C C . ALA A 1 100 ? -12.581 -11.264 11.399 1.00 95.25 100 ALA A C 1
ATOM 812 O O . ALA A 1 100 ? -12.615 -11.369 12.621 1.00 95.25 100 ALA A O 1
ATOM 813 N N . LEU A 1 101 ? -13.646 -11.566 10.644 1.00 94.69 101 LEU A N 1
ATOM 814 C CA . LEU A 1 101 ? -14.940 -12.000 11.198 1.00 94.69 101 LEU A CA 1
ATOM 815 C C . LEU A 1 101 ? -14.863 -13.355 11.921 1.00 94.69 101 LEU A C 1
ATOM 817 O O . LEU A 1 101 ? -15.598 -13.583 12.879 1.00 94.69 101 LEU A O 1
ATOM 821 N N . LEU A 1 102 ? -13.971 -14.246 11.483 1.00 96.00 102 LEU A N 1
ATOM 822 C CA . LEU A 1 102 ? -13.681 -15.527 12.134 1.00 96.00 102 LEU A CA 1
ATOM 823 C C . LEU A 1 102 ? -12.696 -15.396 13.309 1.00 96.00 102 LEU A C 1
ATOM 825 O O . LEU A 1 102 ? -12.317 -16.410 13.893 1.00 96.00 102 LEU A O 1
ATOM 829 N N . ASN A 1 103 ? -12.284 -14.174 13.666 1.00 93.38 103 ASN A N 1
ATOM 830 C CA . ASN A 1 103 ? -11.311 -13.878 14.721 1.00 93.38 103 ASN A CA 1
ATOM 831 C C . ASN A 1 103 ? -9.944 -14.570 14.532 1.00 93.38 103 ASN A C 1
ATOM 833 O O . ASN A 1 103 ? -9.260 -14.858 15.512 1.00 93.38 103 ASN A O 1
ATOM 837 N N . LEU A 1 104 ? -9.519 -14.832 13.287 1.00 94.06 104 LEU A N 1
ATOM 838 C CA . LEU A 1 104 ? -8.181 -15.379 13.009 1.00 94.06 104 LEU A CA 1
ATOM 839 C C . LEU A 1 104 ? -7.075 -14.351 13.293 1.00 94.06 104 LEU A C 1
ATOM 841 O O . LEU A 1 104 ? -5.948 -14.714 13.620 1.00 94.06 104 LEU A O 1
ATOM 845 N N . TYR A 1 105 ? -7.398 -13.066 13.148 1.00 93.56 105 TYR A N 1
ATOM 846 C CA . TYR A 1 105 ? -6.545 -11.922 13.459 1.00 93.56 105 TYR A CA 1
ATOM 847 C C . TYR A 1 105 ? -7.414 -10.677 13.718 1.00 93.56 105 TYR A C 1
ATOM 849 O O . TYR A 1 105 ? -8.573 -10.645 13.293 1.00 93.56 105 TYR A O 1
ATOM 857 N N . PRO A 1 106 ? -6.878 -9.634 14.381 1.00 93.88 106 PRO A N 1
ATOM 858 C CA . PRO A 1 106 ? -7.593 -8.370 14.576 1.00 93.88 106 PRO A CA 1
ATOM 859 C C . PRO A 1 106 ? -7.916 -7.681 13.239 1.00 93.88 106 PRO A C 1
ATOM 861 O O . PRO A 1 106 ? -7.038 -7.499 12.394 1.00 93.88 106 PRO A O 1
ATOM 864 N N . GLY A 1 107 ? -9.169 -7.267 13.035 1.00 94.00 107 GLY A N 1
ATOM 865 C CA . GLY A 1 107 ? -9.616 -6.611 11.795 1.00 94.00 107 GLY A CA 1
ATOM 866 C C . GLY A 1 107 ? -9.015 -5.216 11.575 1.00 94.00 107 GLY A C 1
ATOM 867 O O . GLY A 1 107 ? -8.979 -4.708 10.458 1.00 94.00 107 GLY A O 1
ATOM 868 N N . GLU A 1 108 ? -8.488 -4.598 12.623 1.00 93.94 108 GLU A N 1
ATOM 869 C CA . GLU A 1 108 ? -7.811 -3.301 12.613 1.00 93.94 108 GLU A CA 1
ATOM 870 C C . GLU A 1 108 ? -6.308 -3.379 12.265 1.00 93.94 108 GLU A C 1
ATOM 872 O O . GLU A 1 108 ? -5.616 -2.362 12.232 1.00 93.94 108 GLU A O 1
ATOM 877 N N . LEU A 1 109 ? -5.787 -4.582 11.984 1.00 93.69 109 LEU A N 1
ATOM 878 C CA . LEU A 1 109 ? -4.352 -4.849 11.805 1.00 93.69 109 LEU A CA 1
ATOM 879 C C . LEU A 1 109 ? -3.659 -3.911 10.802 1.00 93.69 109 LEU A C 1
ATOM 881 O O . LEU A 1 109 ? -2.570 -3.404 11.074 1.00 93.69 109 LEU A O 1
ATOM 885 N N . VAL A 1 110 ? -4.268 -3.697 9.630 1.00 94.81 110 VAL A N 1
ATOM 886 C CA . VAL A 1 110 ? -3.673 -2.881 8.558 1.00 94.81 110 VAL A CA 1
ATOM 887 C C . VAL A 1 110 ? -3.698 -1.403 8.934 1.00 94.81 110 VAL A C 1
ATOM 889 O O . VAL A 1 110 ? -2.760 -0.682 8.605 1.00 94.81 110 VAL A O 1
ATOM 892 N N . PHE A 1 111 ? -4.739 -0.959 9.640 1.00 93.31 111 PHE A N 1
ATOM 893 C CA . PHE A 1 111 ? -4.847 0.413 10.116 1.00 93.31 111 PHE A CA 1
ATOM 894 C C . PHE A 1 111 ? -3.790 0.721 11.183 1.00 93.31 111 PHE A C 1
ATOM 896 O O . PHE A 1 111 ? -3.063 1.703 11.042 1.00 93.31 111 PHE A O 1
ATOM 903 N N . ILE A 1 112 ? -3.652 -0.140 12.199 1.00 91.38 112 ILE A N 1
ATOM 904 C CA . ILE A 1 112 ? -2.675 0.043 13.285 1.00 91.38 112 ILE A CA 1
ATOM 905 C C . ILE A 1 112 ? -1.249 0.066 12.732 1.00 91.38 112 ILE A C 1
ATOM 907 O O . ILE A 1 112 ? -0.473 0.964 13.045 1.00 91.38 112 ILE A O 1
ATOM 911 N N . HIS A 1 113 ? -0.894 -0.885 11.868 1.00 92.38 113 HIS A N 1
ATOM 912 C CA . HIS A 1 113 ? 0.470 -1.001 11.349 1.00 92.38 113 HIS A CA 1
ATOM 913 C C . HIS A 1 113 ? 0.719 -0.222 10.053 1.00 92.38 113 HIS A C 1
ATOM 915 O O . HIS A 1 113 ? 1.734 -0.445 9.391 1.00 92.38 113 HIS A O 1
ATOM 921 N N . TRP A 1 114 ? -0.161 0.711 9.686 1.00 92.69 114 TRP A N 1
ATOM 922 C CA . TRP A 1 114 ? -0.099 1.411 8.403 1.00 92.69 114 TRP A CA 1
ATOM 923 C C . TRP A 1 114 ? 1.229 2.123 8.147 1.00 92.69 114 TRP A C 1
ATOM 925 O O . TRP A 1 114 ? 1.798 2.004 7.064 1.00 92.69 114 TRP A O 1
ATOM 935 N N . THR A 1 115 ? 1.778 2.805 9.152 1.00 92.56 115 THR A N 1
ATOM 936 C CA . THR A 1 115 ? 3.070 3.491 9.017 1.00 92.56 115 THR A CA 1
ATOM 937 C C . THR A 1 115 ? 4.211 2.501 8.743 1.00 92.56 115 THR A C 1
ATOM 939 O O . THR A 1 115 ? 5.063 2.756 7.892 1.00 92.56 115 THR A O 1
ATOM 942 N N . SER A 1 116 ? 4.211 1.344 9.413 1.00 92.81 116 SER A N 1
ATOM 943 C CA . SER A 1 116 ? 5.193 0.276 9.174 1.00 92.81 116 SER A CA 1
ATOM 944 C C . SER A 1 116 ? 5.019 -0.351 7.782 1.00 92.81 116 SER A C 1
ATOM 946 O O . SER A 1 116 ? 6.003 -0.626 7.090 1.00 92.81 116 SER A O 1
ATOM 948 N N . ILE A 1 117 ? 3.772 -0.504 7.318 1.00 94.56 117 ILE A N 1
ATOM 949 C CA . ILE A 1 117 ? 3.445 -0.940 5.953 1.00 94.56 117 ILE A CA 1
ATOM 950 C C . ILE A 1 117 ? 3.974 0.069 4.924 1.00 94.56 117 ILE A C 1
ATOM 952 O O . ILE A 1 117 ? 4.648 -0.340 3.983 1.00 94.56 117 ILE A O 1
ATOM 956 N N . LEU A 1 118 ? 3.749 1.375 5.109 1.00 94.00 118 LEU A N 1
ATOM 957 C CA . LEU A 1 118 ? 4.267 2.430 4.225 1.00 94.00 118 LEU A CA 1
ATOM 958 C C . LEU A 1 118 ? 5.800 2.447 4.168 1.00 94.00 118 LEU A C 1
ATOM 960 O O . LEU A 1 118 ? 6.388 2.533 3.088 1.00 94.00 118 LEU A O 1
ATOM 964 N N . ALA A 1 119 ? 6.468 2.316 5.315 1.00 93.31 119 ALA A N 1
ATOM 965 C CA . ALA A 1 119 ? 7.923 2.206 5.355 1.00 93.31 119 ALA A CA 1
ATOM 966 C C . ALA A 1 119 ? 8.409 0.966 4.582 1.00 93.31 119 ALA A C 1
ATOM 968 O O . ALA A 1 119 ? 9.317 1.056 3.752 1.00 93.31 119 ALA A O 1
ATOM 969 N N . SER A 1 120 ? 7.741 -0.172 4.775 1.00 94.44 120 SER A N 1
ATOM 970 C CA . SER A 1 120 ? 8.045 -1.428 4.081 1.00 94.44 120 SER A CA 1
ATOM 971 C C . SER A 1 120 ? 7.800 -1.338 2.571 1.00 94.44 120 SER A C 1
ATOM 973 O O . SER A 1 120 ? 8.626 -1.803 1.791 1.00 94.44 120 SER A O 1
ATOM 975 N N . LEU A 1 121 ? 6.715 -0.689 2.135 1.00 94.62 121 LEU A N 1
ATOM 976 C CA . LEU A 1 121 ? 6.420 -0.426 0.722 1.00 94.62 121 LEU A CA 1
ATOM 977 C C . LEU A 1 121 ? 7.445 0.520 0.087 1.00 94.62 121 LEU A C 1
ATOM 979 O O . LEU A 1 121 ? 7.793 0.361 -1.084 1.00 94.62 121 LEU A O 1
ATOM 983 N N . SER A 1 122 ? 7.959 1.491 0.844 1.00 94.00 122 SER A N 1
ATOM 984 C CA . SER A 1 122 ? 9.038 2.373 0.390 1.00 94.00 122 SER A CA 1
ATOM 985 C C . SER A 1 122 ? 10.351 1.607 0.199 1.00 94.00 122 SER A C 1
ATOM 987 O O . SER A 1 122 ? 10.987 1.749 -0.847 1.00 94.00 122 SER A O 1
ATOM 989 N N . ILE A 1 123 ? 10.722 0.734 1.142 1.00 93.12 123 ILE A N 1
ATOM 990 C CA . ILE A 1 123 ? 11.892 -0.150 1.003 1.00 93.12 123 ILE A CA 1
ATOM 991 C C . ILE A 1 123 ? 11.702 -1.102 -0.185 1.00 93.12 123 ILE A C 1
ATOM 993 O O . ILE A 1 123 ? 12.590 -1.223 -1.028 1.00 93.12 123 ILE A O 1
ATOM 997 N N . PHE A 1 124 ? 10.523 -1.719 -0.305 1.00 93.06 124 PHE A N 1
ATOM 998 C CA . PHE A 1 124 ? 10.166 -2.588 -1.425 1.00 93.06 124 PHE A CA 1
ATOM 999 C C . PHE A 1 124 ? 10.304 -1.870 -2.775 1.00 93.06 124 PHE A C 1
ATOM 1001 O O . PHE A 1 124 ? 10.860 -2.432 -3.715 1.00 93.06 124 PHE A O 1
ATOM 1008 N N . CYS A 1 125 ? 9.878 -0.606 -2.866 1.00 92.88 125 CYS A N 1
ATOM 1009 C CA . CYS A 1 125 ? 10.054 0.210 -4.064 1.00 92.88 125 CYS A CA 1
ATOM 1010 C C . CYS A 1 125 ? 11.535 0.381 -4.432 1.00 92.88 125 CYS A C 1
ATOM 1012 O O . CYS A 1 125 ? 11.894 0.222 -5.597 1.00 92.88 125 CYS A O 1
ATOM 1014 N N . VAL A 1 126 ? 12.402 0.694 -3.464 1.00 92.38 126 VAL A N 1
ATOM 1015 C CA . VAL A 1 126 ? 13.846 0.854 -3.713 1.00 92.38 126 VAL A CA 1
ATOM 1016 C C . VAL A 1 126 ? 14.474 -0.464 -4.169 1.00 92.38 126 VAL A C 1
ATOM 1018 O O . VAL A 1 126 ? 15.216 -0.474 -5.150 1.00 92.38 126 VAL A O 1
ATOM 1021 N N . LEU A 1 127 ? 14.133 -1.580 -3.519 1.00 92.31 127 LEU A N 1
ATOM 1022 C CA . LEU A 1 127 ? 14.609 -2.912 -3.906 1.00 92.31 127 LEU A CA 1
ATOM 1023 C C . LEU A 1 127 ? 14.162 -3.290 -5.321 1.00 92.31 127 LEU A C 1
ATOM 1025 O O . LEU A 1 127 ? 14.954 -3.803 -6.108 1.00 92.31 127 LEU A O 1
ATOM 1029 N N . LEU A 1 128 ? 12.909 -2.999 -5.670 1.00 90.69 128 LEU A N 1
ATOM 1030 C CA . LEU A 1 128 ? 12.368 -3.281 -6.993 1.00 90.69 128 LEU A CA 1
ATOM 1031 C C . LEU A 1 128 ? 13.029 -2.423 -8.077 1.00 90.69 128 LEU A C 1
ATOM 1033 O O . LEU A 1 128 ? 13.340 -2.926 -9.153 1.00 90.69 128 LEU A O 1
ATOM 1037 N N . LEU A 1 129 ? 13.291 -1.146 -7.796 1.00 91.19 129 LEU A N 1
ATOM 1038 C CA . LEU A 1 129 ? 14.040 -0.279 -8.706 1.00 91.19 129 LEU A CA 1
ATOM 1039 C C . LEU A 1 129 ? 15.466 -0.778 -8.906 1.00 91.19 129 LEU A C 1
ATOM 1041 O O . LEU A 1 129 ? 15.942 -0.773 -10.034 1.00 91.19 129 LEU A O 1
ATOM 1045 N N . LEU A 1 130 ? 16.127 -1.237 -7.841 1.00 90.44 130 LEU A N 1
ATOM 1046 C CA . LEU A 1 130 ? 17.451 -1.847 -7.923 1.00 90.44 130 LEU A CA 1
ATOM 1047 C C . LEU A 1 130 ? 17.413 -3.127 -8.766 1.00 90.44 130 LEU A C 1
ATOM 1049 O O . LEU A 1 130 ? 18.282 -3.316 -9.610 1.00 90.44 130 LEU A O 1
ATOM 1053 N N . LEU A 1 131 ? 16.384 -3.965 -8.612 1.00 89.44 131 LEU A N 1
ATOM 1054 C CA . LEU A 1 131 ? 16.194 -5.158 -9.439 1.00 89.44 131 LEU A CA 1
ATOM 1055 C C . LEU A 1 131 ? 16.033 -4.780 -10.916 1.00 89.44 131 LEU A C 1
ATOM 1057 O O . LEU A 1 131 ? 16.756 -5.301 -11.762 1.00 89.44 131 LEU A O 1
ATOM 1061 N N . ILE A 1 132 ? 15.150 -3.829 -11.236 1.00 87.38 132 ILE A N 1
ATOM 1062 C CA . ILE A 1 132 ? 14.997 -3.329 -12.612 1.00 87.38 132 ILE A CA 1
ATOM 1063 C C . ILE A 1 132 ? 16.325 -2.757 -13.118 1.00 87.38 132 ILE A C 1
ATOM 1065 O O . ILE A 1 132 ? 16.697 -2.965 -14.266 1.00 87.38 132 ILE A O 1
ATOM 1069 N N . PHE A 1 133 ? 17.065 -2.058 -12.259 1.00 86.19 133 PHE A N 1
ATOM 1070 C CA . PHE A 1 133 ? 18.335 -1.452 -12.621 1.00 86.19 133 PHE A CA 1
ATOM 1071 C C . PHE A 1 133 ? 19.410 -2.517 -12.939 1.00 86.19 133 PHE A C 1
ATOM 1073 O O . PHE A 1 133 ? 20.186 -2.359 -13.881 1.00 86.19 133 PHE A O 1
ATOM 1080 N N . LEU A 1 134 ? 19.482 -3.609 -12.183 1.00 86.00 134 LEU A N 1
ATOM 1081 C CA . LEU A 1 134 ? 20.534 -4.612 -12.361 1.00 86.00 134 LEU A CA 1
ATOM 1082 C C . LEU A 1 134 ? 20.210 -5.660 -13.429 1.00 86.00 134 LEU A C 1
ATOM 1084 O O . LEU A 1 134 ? 21.110 -6.079 -14.150 1.00 86.00 134 LEU A O 1
ATOM 1088 N N . PHE A 1 135 ? 18.952 -6.093 -13.528 1.00 84.62 135 PHE A N 1
ATOM 1089 C CA . PHE A 1 135 ? 18.585 -7.275 -14.315 1.00 84.62 135 PHE A CA 1
ATOM 1090 C C . PHE A 1 135 ? 17.954 -6.967 -15.670 1.00 84.62 135 PHE A C 1
ATOM 1092 O O . PHE A 1 135 ? 17.887 -7.857 -16.516 1.00 84.62 135 PHE A O 1
ATOM 1099 N N . LEU A 1 136 ? 17.473 -5.742 -15.891 1.00 82.88 136 LEU A N 1
ATOM 1100 C CA . LEU A 1 136 ? 16.799 -5.383 -17.132 1.00 82.88 136 LEU A CA 1
ATOM 1101 C C . LEU A 1 136 ? 17.688 -4.468 -17.992 1.00 82.88 136 LEU A C 1
ATOM 1103 O O . LEU A 1 136 ? 18.193 -3.453 -17.499 1.00 82.88 136 LEU A O 1
ATOM 1107 N N . PRO A 1 137 ? 17.896 -4.803 -19.282 1.00 76.56 137 PRO A N 1
ATOM 1108 C CA . PRO A 1 137 ? 18.742 -4.008 -20.164 1.00 76.56 137 PRO A CA 1
ATOM 1109 C C . PRO A 1 137 ? 18.136 -2.620 -20.373 1.00 76.56 137 PRO A C 1
ATOM 1111 O O . PRO A 1 137 ? 16.918 -2.457 -20.449 1.00 76.56 137 PRO A O 1
ATOM 1114 N N . SER A 1 138 ? 18.976 -1.591 -20.478 1.00 70.62 138 SER A N 1
ATOM 1115 C CA . SER A 1 138 ? 18.473 -0.251 -20.785 1.00 70.62 138 SER A CA 1
ATOM 1116 C C . SER A 1 138 ? 17.818 -0.258 -22.166 1.00 70.62 138 SER A C 1
ATOM 1118 O O . SER A 1 138 ? 18.408 -0.765 -23.113 1.00 70.62 138 SER A O 1
ATOM 1120 N N . GLN A 1 139 ? 16.622 0.324 -22.292 1.00 67.88 139 GLN A N 1
ATOM 1121 C CA . GLN A 1 139 ? 16.040 0.579 -23.609 1.00 67.88 139 GLN A CA 1
ATOM 1122 C C . GLN A 1 139 ? 16.929 1.640 -24.281 1.00 67.88 139 GLN A C 1
ATOM 1124 O O . GLN A 1 139 ? 17.126 2.723 -23.718 1.00 67.88 139 GLN A O 1
ATOM 1129 N N . GLU A 1 140 ? 17.561 1.286 -25.404 1.00 52.81 140 GLU A N 1
ATOM 1130 C CA . GLU A 1 140 ? 18.550 2.101 -26.122 1.00 52.81 140 GLU A CA 1
ATOM 1131 C C . GLU A 1 140 ? 17.909 3.315 -26.811 1.00 52.81 140 GLU A C 1
ATOM 1133 O O . GLU A 1 140 ? 17.905 3.444 -28.030 1.00 52.81 140 GLU A O 1
ATOM 1138 N N . ASP A 1 141 ? 17.413 4.277 -26.040 1.00 54.69 141 ASP A N 1
ATOM 1139 C CA . ASP A 1 141 ? 17.278 5.630 -26.564 1.00 54.69 141 ASP A CA 1
ATOM 1140 C C . ASP A 1 141 ? 18.656 6.297 -26.472 1.00 54.69 141 ASP A C 1
ATOM 1142 O O . ASP A 1 141 ? 18.932 7.037 -25.526 1.00 54.69 141 ASP A O 1
ATOM 1146 N N . GLN A 1 142 ? 19.518 6.055 -27.470 1.00 46.50 142 GLN A N 1
ATOM 1147 C CA . GLN A 1 142 ? 20.859 6.654 -27.667 1.00 46.50 142 GLN A CA 1
ATOM 1148 C C . GLN A 1 142 ? 20.872 8.202 -27.727 1.00 46.50 142 GLN A C 1
ATOM 1150 O O . GLN A 1 142 ? 21.855 8.822 -28.118 1.00 46.50 142 GLN A O 1
ATOM 1155 N N . ARG A 1 143 ? 19.759 8.866 -27.404 1.00 50.69 143 ARG A N 1
ATOM 1156 C CA . ARG A 1 143 ? 19.528 10.288 -27.676 1.00 50.69 143 ARG A CA 1
ATOM 1157 C C . ARG A 1 143 ? 19.875 11.210 -26.510 1.00 50.69 143 ARG A C 1
ATOM 1159 O O . ARG A 1 143 ? 19.773 12.422 -26.678 1.00 50.69 143 ARG A O 1
ATOM 1166 N N . PHE A 1 144 ? 20.269 10.685 -25.347 1.00 54.06 144 PHE A N 1
ATOM 1167 C CA . PHE A 1 144 ? 20.545 11.522 -24.180 1.00 54.06 144 PHE A CA 1
ATOM 1168 C C . PHE A 1 144 ? 21.589 10.921 -23.227 1.00 54.06 144 PHE A C 1
ATOM 1170 O O . PHE A 1 144 ? 21.368 9.860 -22.643 1.00 54.06 144 PHE A O 1
ATOM 1177 N N . ASP A 1 145 ? 22.663 11.674 -22.983 1.00 61.72 145 ASP A N 1
ATOM 1178 C CA . ASP A 1 145 ? 23.609 11.445 -21.887 1.00 61.72 145 ASP A CA 1
ATOM 1179 C C . ASP A 1 145 ? 22.916 11.718 -20.544 1.00 61.72 145 ASP A C 1
ATOM 1181 O O . ASP A 1 145 ? 22.876 12.846 -20.045 1.00 61.72 145 ASP A O 1
ATOM 1185 N N . PHE A 1 146 ? 22.283 10.695 -19.971 1.00 70.88 146 PHE A N 1
ATOM 1186 C CA . PHE A 1 146 ? 21.647 10.798 -18.660 1.00 70.88 146 PHE A CA 1
ATOM 1187 C C . PHE A 1 146 ? 22.596 10.362 -17.550 1.00 70.88 146 PHE A C 1
ATOM 1189 O O . PHE A 1 146 ? 23.169 9.274 -17.614 1.00 70.88 146 PHE A O 1
ATOM 1196 N N . SER A 1 147 ? 22.659 11.151 -16.477 1.00 85.44 147 SER A N 1
ATOM 1197 C CA . SER A 1 147 ? 23.259 10.724 -15.215 1.00 85.44 147 SER A CA 1
ATOM 1198 C C . SER A 1 147 ? 22.525 9.506 -14.644 1.00 85.44 147 SER A C 1
ATOM 1200 O O . SER A 1 147 ? 21.316 9.328 -14.834 1.00 85.44 147 SER A O 1
ATOM 1202 N N . VAL A 1 148 ? 23.246 8.673 -13.890 1.00 86.25 148 VAL A N 1
ATOM 1203 C CA . VAL A 1 148 ? 22.682 7.479 -13.236 1.00 86.25 148 VAL A CA 1
ATOM 1204 C C . VAL A 1 148 ? 21.508 7.846 -12.319 1.00 86.25 148 VAL A C 1
ATOM 1206 O O . VAL A 1 148 ? 20.488 7.162 -12.309 1.00 86.25 148 VAL A O 1
ATOM 1209 N N . ILE A 1 149 ? 21.605 8.970 -11.604 1.00 88.81 149 ILE A N 1
ATOM 1210 C CA . ILE A 1 149 ? 20.555 9.462 -10.699 1.00 88.81 149 ILE A CA 1
ATOM 1211 C C . ILE A 1 149 ? 19.280 9.796 -11.480 1.00 88.81 149 ILE A C 1
ATOM 1213 O O . ILE A 1 149 ? 18.190 9.358 -11.107 1.00 88.81 149 ILE A O 1
ATOM 1217 N N . SER A 1 150 ? 19.405 10.509 -12.603 1.00 87.94 150 SER A N 1
ATOM 1218 C CA . SER A 1 150 ? 18.267 10.829 -13.470 1.00 87.94 150 SER A CA 1
ATOM 1219 C C . SER A 1 150 ? 17.602 9.562 -14.017 1.00 87.94 150 SER A C 1
ATOM 1221 O O . SER A 1 150 ? 16.374 9.469 -14.066 1.00 87.94 150 SER A O 1
ATOM 1223 N N . GLN A 1 151 ? 18.400 8.551 -14.373 1.00 87.31 151 GLN A N 1
ATOM 1224 C CA . GLN A 1 151 ? 17.898 7.263 -14.853 1.00 87.31 151 GLN A CA 1
ATOM 1225 C C . GLN A 1 151 ? 17.140 6.481 -13.773 1.00 87.31 151 GLN A C 1
ATOM 1227 O O . GLN A 1 151 ? 16.127 5.860 -14.086 1.00 87.31 151 GLN A O 1
ATOM 1232 N N . ILE A 1 152 ? 17.585 6.519 -12.514 1.00 89.38 152 ILE A N 1
ATOM 1233 C CA . ILE A 1 152 ? 16.866 5.890 -11.394 1.00 89.38 152 ILE A CA 1
ATOM 1234 C C . ILE A 1 152 ? 15.558 6.643 -11.107 1.00 89.38 152 ILE A C 1
ATOM 1236 O O . ILE A 1 152 ? 14.509 6.025 -10.906 1.00 89.38 152 ILE A O 1
ATOM 1240 N N . PHE A 1 153 ? 15.595 7.978 -11.124 1.00 90.69 153 PHE A N 1
ATOM 1241 C CA . PHE A 1 153 ? 14.432 8.799 -10.798 1.00 90.69 153 PHE A CA 1
ATOM 1242 C C . PHE A 1 153 ? 13.316 8.691 -11.843 1.00 90.69 153 PHE A C 1
ATOM 1244 O O . PHE A 1 153 ? 12.170 8.400 -11.497 1.00 90.69 153 PHE A O 1
ATOM 1251 N N . TYR A 1 154 ? 13.651 8.906 -13.119 1.00 88.31 154 TYR A N 1
ATOM 1252 C CA . TYR A 1 154 ? 12.681 8.883 -14.216 1.00 88.31 154 TYR A CA 1
ATOM 1253 C C . TYR A 1 154 ? 12.439 7.478 -14.771 1.00 88.31 154 TYR A C 1
ATOM 1255 O O . TYR A 1 154 ? 11.370 7.229 -15.315 1.00 88.31 154 TYR A O 1
ATOM 1263 N N . GLY A 1 155 ? 13.384 6.554 -14.601 1.00 87.75 155 GLY A N 1
ATOM 1264 C CA . GLY A 1 155 ? 13.314 5.191 -15.119 1.00 87.75 155 GLY A CA 1
ATOM 1265 C C . GLY A 1 155 ? 14.041 5.021 -16.453 1.00 87.75 155 GLY A C 1
ATOM 1266 O O . GLY A 1 155 ? 14.149 5.945 -17.267 1.00 87.75 155 GLY A O 1
ATOM 1267 N N . ARG A 1 156 ? 14.528 3.799 -16.693 1.00 83.62 156 ARG A N 1
ATOM 1268 C CA . ARG A 1 156 ? 15.213 3.416 -17.940 1.00 83.62 156 ARG A CA 1
ATOM 1269 C C . ARG A 1 156 ? 14.309 2.753 -18.965 1.00 83.62 156 ARG A C 1
ATOM 1271 O O . ARG A 1 156 ? 14.515 2.946 -20.154 1.00 83.62 156 ARG A O 1
ATOM 1278 N N . GLN A 1 157 ? 13.308 2.016 -18.502 1.00 82.00 157 GLN A N 1
ATOM 1279 C CA . GLN A 1 157 ? 12.386 1.275 -19.354 1.00 82.00 157 GLN A CA 1
ATOM 1280 C C . GLN A 1 157 ? 10.975 1.826 -19.224 1.00 82.00 157 GLN A C 1
ATOM 1282 O O . GLN A 1 157 ? 10.541 2.206 -18.132 1.00 82.00 157 GLN A O 1
ATOM 1287 N N . LEU A 1 158 ? 10.250 1.839 -20.339 1.00 82.19 158 LEU A N 1
ATOM 1288 C CA . LEU A 1 158 ? 8.846 2.224 -20.341 1.00 82.19 158 LEU A CA 1
ATOM 1289 C C . LEU A 1 158 ? 7.972 1.180 -19.630 1.00 82.19 158 LEU A C 1
ATOM 1291 O O . LEU A 1 158 ? 7.148 1.528 -18.780 1.00 82.19 158 LEU A O 1
ATOM 1295 N N . ARG A 1 159 ? 8.191 -0.098 -19.959 1.00 79.12 159 ARG A N 1
ATOM 1296 C CA . ARG A 1 159 ? 7.450 -1.254 -19.439 1.00 79.12 159 ARG A CA 1
ATOM 1297 C C . ARG A 1 159 ? 8.415 -2.376 -19.049 1.00 79.12 159 ARG A C 1
ATOM 1299 O O . ARG A 1 159 ? 8.732 -3.221 -19.882 1.00 79.12 159 ARG A O 1
ATOM 1306 N N . PRO A 1 160 ? 8.923 -2.378 -17.809 1.00 84.75 160 PRO A N 1
ATOM 1307 C CA . PRO A 1 160 ? 9.771 -3.459 -17.330 1.00 84.75 160 PRO A CA 1
ATOM 1308 C C . PRO A 1 160 ? 8.944 -4.736 -17.144 1.00 84.75 160 PRO A C 1
ATOM 1310 O O . PRO A 1 160 ? 8.042 -4.786 -16.304 1.00 84.75 160 PRO A O 1
ATOM 1313 N N . VAL A 1 161 ? 9.257 -5.766 -17.931 1.00 84.31 161 VAL A N 1
ATOM 1314 C CA . VAL A 1 161 ? 8.611 -7.082 -17.856 1.00 84.31 161 VAL A CA 1
ATOM 1315 C C . VAL A 1 161 ? 9.568 -8.077 -17.212 1.00 84.31 161 VAL A C 1
ATOM 1317 O O . VAL A 1 161 ? 10.685 -8.264 -17.687 1.00 84.31 161 VAL A O 1
ATOM 1320 N N . LEU A 1 162 ? 9.122 -8.743 -16.147 1.00 82.94 162 LEU A N 1
ATOM 1321 C CA . LEU A 1 162 ? 9.873 -9.794 -15.461 1.00 82.94 162 LEU A CA 1
ATOM 1322 C C . LEU A 1 162 ? 9.001 -11.046 -15.361 1.00 82.94 162 LEU A C 1
ATOM 1324 O O . LEU A 1 162 ? 7.872 -10.961 -14.890 1.00 82.94 162 LEU A O 1
ATOM 1328 N N . LEU A 1 163 ? 9.507 -12.208 -15.793 1.00 78.62 163 LEU A N 1
ATOM 1329 C CA . LEU A 1 163 ? 8.775 -13.486 -15.728 1.00 78.62 163 LEU A CA 1
ATOM 1330 C C . LEU A 1 163 ? 7.345 -13.396 -16.305 1.00 78.62 163 LEU A C 1
ATOM 1332 O O . LEU A 1 163 ? 6.403 -13.906 -15.707 1.00 78.62 163 LEU A O 1
ATOM 1336 N N . THR A 1 164 ? 7.177 -12.724 -17.453 1.00 77.25 164 THR A N 1
ATOM 1337 C CA . THR A 1 164 ? 5.886 -12.437 -18.132 1.00 77.25 164 THR A CA 1
ATOM 1338 C C . THR A 1 164 ? 4.960 -11.429 -17.436 1.00 77.25 164 THR A C 1
ATOM 1340 O O . THR A 1 164 ? 3.878 -11.138 -17.941 1.00 77.25 164 THR A O 1
ATOM 1343 N N . VAL A 1 165 ? 5.385 -10.841 -16.315 1.00 82.00 165 VAL A N 1
ATOM 1344 C CA . VAL A 1 165 ? 4.615 -9.848 -15.557 1.00 82.00 165 VAL A CA 1
ATOM 1345 C C . VAL A 1 165 ? 5.087 -8.437 -15.897 1.00 82.00 165 VAL A C 1
ATOM 1347 O O . VAL A 1 165 ? 6.263 -8.119 -15.729 1.00 82.00 165 VAL A O 1
ATOM 1350 N N . ASP A 1 166 ? 4.164 -7.570 -16.320 1.00 85.50 166 ASP A N 1
ATOM 1351 C CA . ASP A 1 166 ? 4.407 -6.125 -16.392 1.00 85.50 166 ASP A CA 1
ATOM 1352 C C . ASP A 1 166 ? 4.482 -5.559 -14.967 1.00 85.50 166 ASP A C 1
ATOM 1354 O O . ASP A 1 166 ? 3.467 -5.440 -14.271 1.00 85.50 166 ASP A O 1
ATOM 1358 N N . LEU A 1 167 ? 5.694 -5.218 -14.520 1.00 87.44 167 LEU A N 1
ATOM 1359 C CA . LEU A 1 167 ? 5.934 -4.750 -13.155 1.00 87.44 167 LEU A CA 1
ATOM 1360 C C . LEU A 1 167 ? 5.226 -3.420 -12.880 1.00 87.44 167 LEU A C 1
ATOM 1362 O O . LEU A 1 167 ? 4.731 -3.206 -11.774 1.00 87.44 167 LEU A O 1
ATOM 1366 N N . LYS A 1 168 ? 5.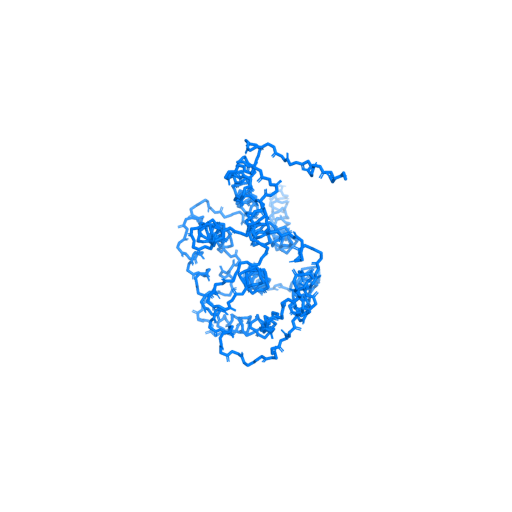130 -2.527 -13.873 1.00 86.31 168 LYS A N 1
ATOM 1367 C CA . LYS A 1 168 ? 4.501 -1.210 -13.700 1.00 86.31 168 LYS A CA 1
ATOM 1368 C C . LYS A 1 168 ? 3.009 -1.367 -13.418 1.00 86.31 168 LYS A C 1
ATOM 1370 O O . LYS A 1 168 ? 2.490 -0.760 -12.473 1.00 86.31 168 LYS A O 1
ATOM 1375 N N . ALA A 1 169 ? 2.339 -2.199 -14.213 1.00 84.50 169 ALA A N 1
ATOM 1376 C CA . ALA A 1 169 ? 0.926 -2.515 -14.037 1.00 84.50 169 ALA A CA 1
ATOM 1377 C C . ALA A 1 169 ? 0.686 -3.307 -12.745 1.00 84.50 169 ALA A C 1
ATOM 1379 O O . ALA A 1 169 ? -0.196 -2.946 -11.967 1.00 84.50 169 ALA A O 1
ATOM 1380 N N . PHE A 1 170 ? 1.513 -4.320 -12.467 1.00 88.75 170 PHE A N 1
ATOM 1381 C CA . PHE A 1 170 ? 1.409 -5.155 -11.271 1.00 88.75 170 PHE A CA 1
ATOM 1382 C C . PHE A 1 170 ? 1.468 -4.325 -9.984 1.00 88.75 170 PHE A C 1
ATOM 1384 O O . PHE A 1 170 ? 0.573 -4.394 -9.141 1.00 88.75 170 PHE A O 1
ATOM 1391 N N . ILE A 1 171 ? 2.488 -3.480 -9.847 1.00 90.25 171 ILE A N 1
ATOM 1392 C CA . ILE A 1 171 ? 2.671 -2.658 -8.650 1.00 90.25 171 ILE A CA 1
ATOM 1393 C C . ILE A 1 171 ? 1.512 -1.674 -8.477 1.00 90.25 171 ILE A C 1
ATOM 1395 O O . ILE A 1 171 ? 0.963 -1.540 -7.383 1.00 90.25 171 ILE A O 1
ATOM 1399 N N . THR A 1 172 ? 1.130 -0.999 -9.561 1.00 87.88 172 THR A N 1
ATOM 1400 C CA . THR A 1 172 ? 0.091 0.031 -9.526 1.00 87.88 172 THR A CA 1
ATOM 1401 C C . THR A 1 172 ? -1.272 -0.583 -9.221 1.00 87.88 172 THR A C 1
ATOM 1403 O O . THR A 1 172 ? -1.897 -0.231 -8.224 1.00 87.88 172 THR A O 1
ATOM 1406 N N . CYS A 1 173 ? -1.724 -1.513 -10.064 1.00 86.75 173 CYS A N 1
ATOM 1407 C CA . CYS A 1 173 ? -3.089 -2.036 -10.068 1.00 86.75 173 CYS A CA 1
ATOM 1408 C C . CYS A 1 173 ? -3.332 -3.080 -8.977 1.00 86.75 173 CYS A C 1
ATOM 1410 O O . CYS A 1 173 ? -4.416 -3.104 -8.390 1.00 86.75 173 CYS A O 1
ATOM 1412 N N . ARG A 1 174 ? -2.333 -3.925 -8.684 1.00 90.25 174 ARG A N 1
ATOM 1413 C CA . ARG A 1 174 ? -2.499 -5.059 -7.763 1.00 90.25 174 ARG A CA 1
ATOM 1414 C C . ARG A 1 174 ? -1.973 -4.777 -6.378 1.00 90.25 174 ARG A C 1
ATOM 1416 O O . ARG A 1 174 ? -2.668 -5.089 -5.423 1.00 90.25 174 ARG A O 1
ATOM 1423 N N . ILE A 1 175 ? -0.786 -4.198 -6.237 1.00 93.25 175 ILE A N 1
ATOM 1424 C CA . ILE A 1 175 ? -0.241 -3.933 -4.899 1.00 93.25 175 ILE A CA 1
ATOM 1425 C C . ILE A 1 175 ? -0.879 -2.670 -4.320 1.00 93.25 175 ILE A C 1
ATOM 1427 O O . ILE A 1 175 ? -1.584 -2.748 -3.316 1.00 93.25 175 ILE A O 1
ATOM 1431 N N . GLY A 1 176 ? -0.706 -1.525 -4.983 1.00 92.81 176 GLY A N 1
ATOM 1432 C CA . GLY A 1 176 ? -1.142 -0.231 -4.461 1.00 92.81 176 GLY A CA 1
ATOM 1433 C C . GLY A 1 176 ? -2.641 -0.165 -4.152 1.00 92.81 176 GLY A C 1
ATOM 1434 O O . GLY A 1 176 ? -3.040 0.050 -3.007 1.00 92.81 176 GLY A O 1
ATOM 1435 N N . PHE A 1 177 ? -3.491 -0.405 -5.152 1.00 93.19 177 PHE A N 1
ATOM 1436 C CA . PHE A 1 177 ? -4.946 -0.329 -4.960 1.00 93.19 177 PHE A CA 1
ATOM 1437 C C . PHE A 1 177 ? -5.495 -1.368 -3.973 1.00 93.19 177 PHE A C 1
ATOM 1439 O O . PHE A 1 177 ? -6.455 -1.073 -3.265 1.00 93.19 177 PHE A O 1
ATOM 1446 N N . THR A 1 178 ? -4.869 -2.542 -3.851 1.00 95.25 178 THR A N 1
ATOM 1447 C CA . THR A 1 178 ? -5.280 -3.526 -2.836 1.00 95.25 178 THR A CA 1
ATOM 1448 C C . THR A 1 178 ? -4.950 -3.044 -1.433 1.00 95.25 178 THR A C 1
ATOM 1450 O O . THR A 1 178 ? -5.788 -3.166 -0.547 1.00 95.25 178 THR A O 1
ATOM 1453 N N . PHE A 1 179 ? -3.774 -2.447 -1.215 1.00 96.12 179 PHE A N 1
ATOM 1454 C CA . PHE A 1 179 ? -3.445 -1.857 0.085 1.00 96.12 179 PHE A CA 1
ATOM 1455 C C . PHE A 1 179 ? -4.387 -0.717 0.459 1.00 96.12 179 PHE A C 1
ATOM 1457 O O . PHE A 1 179 ? -4.802 -0.627 1.613 1.00 96.12 179 PHE A O 1
ATOM 1464 N N . TRP A 1 180 ? -4.791 0.099 -0.516 1.00 96.38 180 TRP A N 1
ATOM 1465 C CA . TRP A 1 180 ? -5.824 1.109 -0.304 1.00 96.38 180 TRP A CA 1
ATOM 1466 C C . TRP A 1 180 ? -7.149 0.462 0.136 1.00 96.38 180 TRP A C 1
ATOM 1468 O O . TRP A 1 180 ? -7.701 0.837 1.171 1.00 96.38 180 TRP A O 1
ATOM 1478 N N . ALA A 1 181 ? -7.635 -0.554 -0.583 1.00 96.75 181 ALA A N 1
ATOM 1479 C CA . ALA A 1 181 ? -8.868 -1.258 -0.225 1.00 96.75 181 ALA A CA 1
ATOM 1480 C C . ALA A 1 181 ? -8.801 -1.911 1.170 1.00 96.75 181 ALA A C 1
ATOM 1482 O O . ALA A 1 181 ? -9.733 -1.773 1.964 1.00 96.75 181 ALA A O 1
ATOM 1483 N N . LEU A 1 182 ? -7.685 -2.572 1.496 1.00 96.81 182 LEU A N 1
ATOM 1484 C CA . LEU A 1 182 ? -7.461 -3.199 2.800 1.00 96.81 182 LEU A CA 1
ATOM 1485 C C . LEU A 1 182 ? -7.461 -2.177 3.935 1.00 96.81 182 LEU A C 1
ATOM 1487 O O . LEU A 1 182 ? -8.095 -2.410 4.963 1.00 96.81 182 LEU A O 1
ATOM 1491 N N . TYR A 1 183 ? -6.802 -1.032 3.744 1.00 96.38 183 TYR A N 1
ATOM 1492 C CA . TYR A 1 183 ? -6.804 0.034 4.739 1.00 96.38 183 TYR A CA 1
ATOM 1493 C C . TYR A 1 183 ? -8.218 0.560 4.992 1.00 96.38 183 TYR A C 1
ATOM 1495 O O . TYR A 1 183 ? -8.602 0.739 6.145 1.00 96.38 183 TYR A O 1
ATOM 1503 N N . LEU A 1 184 ? -9.021 0.757 3.939 1.00 96.69 184 LEU A N 1
ATOM 1504 C CA . LEU A 1 184 ? -10.413 1.189 4.084 1.00 96.69 184 LEU A CA 1
ATOM 1505 C C . LEU A 1 184 ? -11.212 0.213 4.949 1.00 96.69 184 LEU A C 1
ATOM 1507 O O . LEU A 1 184 ? -11.876 0.644 5.890 1.00 96.69 184 LEU A O 1
ATOM 1511 N N . ILE A 1 185 ? -11.129 -1.090 4.672 1.00 96.50 185 ILE A N 1
ATOM 1512 C CA . ILE A 1 185 ? -11.836 -2.114 5.458 1.00 96.50 185 ILE A CA 1
ATOM 1513 C C . ILE A 1 185 ? -11.343 -2.101 6.909 1.00 96.50 185 ILE A C 1
ATOM 1515 O O . ILE A 1 185 ? -12.146 -2.041 7.839 1.00 96.50 185 ILE A O 1
ATOM 1519 N N . SER A 1 186 ? -10.025 -2.086 7.101 1.00 95.88 186 SER A N 1
ATOM 1520 C CA . SER A 1 186 ? -9.407 -2.097 8.427 1.00 95.88 186 SER A CA 1
ATOM 1521 C C . SER A 1 186 ? -9.756 -0.857 9.259 1.00 95.88 186 SER A C 1
ATOM 1523 O O . SER A 1 186 ? -9.969 -0.951 10.465 1.00 95.88 186 SER A O 1
ATOM 1525 N N . SER A 1 187 ? -9.923 0.298 8.610 1.00 93.69 187 SER A N 1
ATOM 1526 C CA . SER A 1 187 ? -10.321 1.551 9.260 1.00 93.69 187 SER A CA 1
ATOM 1527 C C . SER A 1 187 ? -11.715 1.478 9.903 1.00 93.69 187 SER A C 1
ATOM 1529 O O . SER A 1 187 ? -11.954 2.075 10.953 1.00 93.69 187 SER A O 1
ATOM 1531 N N . ILE A 1 188 ? -12.637 0.700 9.324 1.00 94.19 188 ILE A N 1
ATOM 1532 C CA . ILE A 1 188 ? -13.975 0.497 9.893 1.00 94.19 188 ILE A CA 1
ATOM 1533 C C . ILE A 1 188 ? -13.914 -0.408 11.127 1.00 94.19 188 ILE A C 1
ATOM 1535 O O . ILE A 1 188 ? -14.603 -0.130 12.109 1.00 94.19 188 ILE A O 1
ATOM 1539 N N . PHE A 1 189 ? -13.070 -1.443 11.114 1.00 94.50 189 PHE A N 1
ATOM 1540 C CA . PHE A 1 189 ? -12.833 -2.275 12.297 1.00 94.50 189 PHE A CA 1
ATOM 1541 C C . PHE A 1 189 ? -12.209 -1.470 13.439 1.00 94.50 189 PHE A C 1
ATOM 1543 O O . PHE A 1 189 ? -12.691 -1.546 14.569 1.00 94.50 189 PHE A O 1
ATOM 1550 N N . GLU A 1 190 ? -11.218 -0.625 13.143 1.00 92.50 190 GLU A N 1
ATOM 1551 C CA . GLU A 1 190 ? -10.638 0.271 14.149 1.00 92.50 190 GLU A CA 1
ATOM 1552 C C . GLU A 1 190 ? -11.695 1.224 14.722 1.00 92.50 190 GLU A C 1
ATOM 1554 O O . GLU A 1 190 ? -11.786 1.417 15.934 1.00 92.50 190 GLU A O 1
ATOM 1559 N N . TYR A 1 191 ? -12.559 1.782 13.869 1.00 92.38 191 TYR A N 1
ATOM 1560 C CA . TYR A 1 191 ? -13.660 2.622 14.329 1.00 92.38 191 TYR A CA 1
ATOM 1561 C C . TYR A 1 191 ? -14.587 1.882 15.304 1.00 92.38 191 TYR A C 1
ATOM 1563 O O . TYR A 1 191 ? -14.933 2.422 16.355 1.00 92.38 191 TYR A O 1
ATOM 1571 N N . GLN A 1 192 ? -14.986 0.652 14.972 1.00 91.62 192 GLN A N 1
ATOM 1572 C CA . GLN A 1 192 ? -15.849 -0.168 15.828 1.00 91.62 192 GLN A CA 1
ATOM 1573 C C . GLN A 1 192 ? -15.178 -0.499 17.165 1.00 91.62 192 GLN A C 1
ATOM 1575 O O . GLN A 1 192 ? -15.838 -0.470 18.201 1.00 91.62 192 GLN A O 1
ATOM 1580 N N . LYS A 1 193 ? -13.865 -0.746 17.163 1.00 91.00 193 LYS A N 1
ATOM 1581 C CA . LYS A 1 193 ? -13.080 -0.981 18.378 1.00 91.00 193 LYS A CA 1
ATOM 1582 C C . LYS A 1 193 ? -13.009 0.255 19.276 1.00 91.00 193 LYS A C 1
ATOM 1584 O O . LYS A 1 193 ? -13.187 0.144 20.487 1.00 91.00 193 LYS A O 1
ATOM 1589 N N . LEU A 1 194 ? -12.777 1.435 18.697 1.00 89.44 194 LEU A N 1
ATOM 1590 C CA . LEU A 1 194 ? -12.721 2.701 19.437 1.00 89.44 194 LEU A CA 1
ATOM 1591 C C . LEU A 1 194 ? -14.101 3.152 19.945 1.00 89.44 194 LEU A C 1
ATOM 1593 O O . LEU A 1 194 ? -14.192 3.803 20.991 1.00 89.44 194 LEU A O 1
ATOM 1597 N N . TYR A 1 195 ? -15.175 2.805 19.228 1.00 89.50 195 TYR A N 1
ATOM 1598 C CA . TYR A 1 195 ? -16.547 3.211 19.544 1.00 89.50 195 TYR A CA 1
ATOM 1599 C C . TYR A 1 195 ? -17.555 2.042 19.489 1.00 89.50 195 TYR A C 1
ATOM 1601 O O . TYR A 1 195 ? -18.456 2.061 18.647 1.00 89.50 195 TYR A O 1
ATOM 1609 N N . PRO A 1 196 ? -17.499 1.064 20.418 1.00 87.12 196 PRO A N 1
ATOM 1610 C CA . PRO A 1 196 ? -18.309 -0.162 20.335 1.00 87.12 196 PRO A CA 1
ATOM 1611 C C . PRO A 1 196 ? -19.826 0.067 20.352 1.00 87.12 196 PRO A C 1
ATOM 1613 O O . PRO A 1 196 ? -20.585 -0.678 19.740 1.00 87.12 196 PRO A O 1
ATOM 1616 N N . ASN A 1 197 ? -20.274 1.119 21.042 1.00 88.00 197 ASN A N 1
ATOM 1617 C CA . ASN A 1 197 ? -21.696 1.412 21.248 1.00 88.00 197 ASN A CA 1
ATOM 1618 C C . ASN A 1 197 ? -22.241 2.467 20.275 1.00 88.00 197 ASN A C 1
ATOM 1620 O O . ASN A 1 197 ? -23.392 2.885 20.401 1.00 88.00 197 ASN A O 1
ATOM 1624 N N . GLU A 1 198 ? -21.426 2.945 19.333 1.00 86.56 198 GLU A N 1
ATOM 1625 C CA . GLU A 1 198 ? -21.803 4.049 18.459 1.00 86.56 198 GLU A CA 1
ATOM 1626 C C . GLU A 1 198 ? -21.774 3.638 16.992 1.00 86.56 198 GLU A C 1
ATOM 1628 O O . GLU A 1 198 ? -20.867 2.966 16.507 1.00 86.56 198 GLU A O 1
ATOM 1633 N N . LYS A 1 199 ? -22.770 4.115 16.245 1.00 86.38 199 LYS A N 1
ATOM 1634 C CA . LYS A 1 199 ? -22.789 3.943 14.795 1.00 86.38 199 LYS A CA 1
ATOM 1635 C C . LYS A 1 199 ? -21.762 4.880 14.141 1.00 86.38 199 LYS A C 1
ATOM 1637 O O . LYS A 1 199 ? -21.605 6.022 14.597 1.00 86.38 199 LYS A O 1
ATOM 1642 N N . PRO A 1 200 ? -21.099 4.438 13.057 1.00 87.12 200 PRO A N 1
ATOM 1643 C CA . PRO A 1 200 ? -20.214 5.297 12.285 1.00 87.12 200 PRO A CA 1
ATOM 1644 C C . PRO A 1 200 ? -20.969 6.506 11.742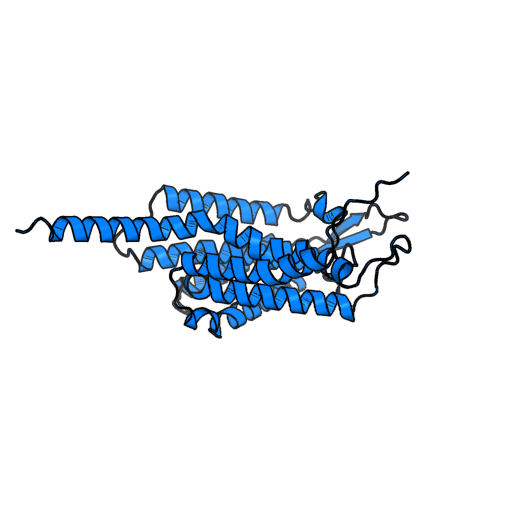 1.00 87.12 200 PRO A C 1
ATOM 1646 O O . PRO A 1 200 ? -22.140 6.422 11.365 1.00 87.12 200 PRO A O 1
ATOM 1649 N N . SER A 1 201 ? -20.296 7.657 11.733 1.00 87.50 201 SER A N 1
ATOM 1650 C CA . SER A 1 201 ? -20.889 8.885 11.211 1.00 87.50 201 SER A CA 1
ATOM 1651 C C . SER A 1 201 ? -21.176 8.736 9.716 1.00 87.50 201 SER A C 1
ATOM 1653 O O . SER A 1 201 ? -20.444 8.062 8.987 1.00 87.50 201 SER A O 1
ATOM 1655 N N . PHE A 1 202 ? -22.224 9.407 9.237 1.00 89.38 202 PHE A N 1
ATOM 1656 C CA . PHE A 1 202 ? -22.580 9.373 7.818 1.00 89.38 202 PHE A CA 1
ATOM 1657 C C . PHE A 1 202 ? -21.430 9.856 6.919 1.00 89.38 202 PHE A C 1
ATOM 1659 O O . PHE A 1 202 ? -21.199 9.292 5.854 1.00 89.38 202 PHE A O 1
ATOM 1666 N N . SER A 1 203 ? -20.660 10.849 7.378 1.00 89.69 203 SER A N 1
ATOM 1667 C CA . SER A 1 203 ? -19.474 11.352 6.672 1.00 89.69 203 SER A CA 1
ATOM 1668 C C . SER A 1 203 ? -18.379 10.286 6.528 1.00 89.69 203 SER A C 1
ATOM 1670 O O . SER A 1 203 ? -17.831 10.110 5.437 1.00 89.69 203 SER A O 1
ATOM 1672 N N . LEU A 1 204 ? -18.107 9.514 7.591 1.00 91.25 204 LEU A N 1
ATOM 1673 C CA . LEU A 1 204 ? -17.123 8.429 7.558 1.00 91.25 204 LEU A CA 1
ATOM 1674 C C . LEU A 1 204 ? -17.546 7.332 6.574 1.00 91.25 204 LEU A C 1
ATOM 1676 O O . LEU A 1 204 ? -16.759 6.942 5.715 1.00 91.25 204 LEU A O 1
ATOM 1680 N N . LEU A 1 205 ? -18.805 6.886 6.656 1.00 93.56 205 LEU A N 1
ATOM 1681 C CA . LEU A 1 205 ? -19.352 5.881 5.741 1.00 93.56 205 LEU A CA 1
ATOM 1682 C C . LEU A 1 205 ? -19.329 6.361 4.290 1.00 93.56 205 LEU A C 1
ATOM 1684 O O . LEU A 1 205 ? -18.906 5.623 3.407 1.00 93.56 205 LEU A O 1
ATOM 1688 N N . THR A 1 206 ? -19.743 7.603 4.039 1.00 94.50 206 THR A N 1
ATOM 1689 C CA . THR A 1 206 ? -19.737 8.184 2.690 1.00 94.50 206 THR A CA 1
ATOM 1690 C C . THR A 1 206 ? -18.320 8.223 2.123 1.00 94.50 206 THR A C 1
ATOM 1692 O O . THR A 1 206 ? -18.106 7.810 0.987 1.00 94.50 206 THR A O 1
ATOM 1695 N N . THR A 1 207 ? -17.339 8.641 2.927 1.00 94.62 207 THR A N 1
ATOM 1696 C CA . THR A 1 207 ? -15.921 8.652 2.536 1.00 94.62 207 THR A CA 1
ATOM 1697 C C . THR A 1 207 ? -15.428 7.244 2.214 1.00 94.62 207 THR A C 1
ATOM 1699 O O . THR A 1 207 ? -14.836 7.034 1.156 1.00 94.62 207 THR A O 1
ATOM 1702 N N . PHE A 1 208 ? -15.721 6.273 3.083 1.00 96.19 208 PHE A N 1
ATOM 1703 C CA . PHE A 1 208 ? -15.381 4.869 2.869 1.00 96.19 208 PHE A CA 1
ATOM 1704 C C . PHE A 1 208 ? -15.961 4.346 1.550 1.00 96.19 208 PHE A C 1
ATOM 1706 O O . PHE A 1 208 ? -15.208 3.867 0.705 1.00 96.19 208 PHE A O 1
ATOM 1713 N N . PHE A 1 209 ? -17.273 4.484 1.332 1.00 96.31 209 PHE A N 1
ATOM 1714 C CA . PHE A 1 209 ? -17.922 3.968 0.127 1.00 96.31 209 PHE A CA 1
ATOM 1715 C C . PHE A 1 209 ? -17.406 4.654 -1.136 1.00 96.31 209 PHE A C 1
ATOM 1717 O O . PHE A 1 209 ? -17.094 3.965 -2.102 1.00 96.31 209 PHE A O 1
ATOM 1724 N N . LEU A 1 210 ? -17.259 5.983 -1.137 1.00 96.44 210 LEU A N 1
ATOM 1725 C CA . LEU A 1 210 ? -16.744 6.715 -2.297 1.00 96.44 210 LEU A CA 1
ATOM 1726 C C . LEU A 1 210 ? -15.335 6.257 -2.681 1.00 96.44 210 LEU A C 1
ATOM 1728 O O . LEU A 1 210 ? -15.077 5.997 -3.857 1.00 96.44 210 LEU A O 1
ATOM 1732 N N . GLN A 1 211 ? -14.433 6.123 -1.706 1.00 96.19 211 GLN A N 1
ATOM 1733 C CA . GLN A 1 211 ? -13.072 5.661 -1.972 1.00 96.19 211 GLN A CA 1
ATOM 1734 C C . GLN A 1 211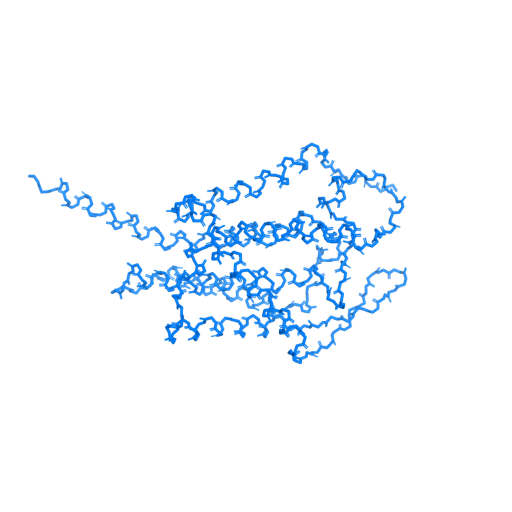 ? -13.042 4.187 -2.379 1.00 96.19 211 GLN A C 1
ATOM 1736 O O . GLN A 1 211 ? -12.354 3.830 -3.332 1.00 96.19 211 GLN A O 1
ATOM 1741 N N . PHE A 1 212 ? -13.826 3.333 -1.724 1.00 95.69 212 PHE A N 1
ATOM 1742 C CA . PHE A 1 212 ? -13.880 1.911 -2.047 1.00 95.69 212 PHE A CA 1
ATOM 1743 C C . PHE A 1 212 ? -14.431 1.675 -3.460 1.00 95.69 212 PHE A C 1
ATOM 1745 O O . PHE A 1 212 ? -13.822 0.960 -4.255 1.00 95.69 212 PHE A O 1
ATOM 1752 N N . PHE A 1 213 ? -15.523 2.353 -3.833 1.00 95.81 213 PHE A N 1
ATOM 1753 C CA . PHE A 1 213 ? -16.046 2.320 -5.199 1.00 95.81 213 PHE A CA 1
ATOM 1754 C C . PHE A 1 213 ? -15.058 2.891 -6.212 1.00 95.81 213 PHE A C 1
ATOM 1756 O O . PHE A 1 213 ? -14.957 2.360 -7.316 1.00 95.81 213 PHE A O 1
ATOM 1763 N N . TYR A 1 214 ? -14.312 3.941 -5.859 1.00 94.44 214 TYR A N 1
ATOM 1764 C CA . TYR A 1 214 ? -13.254 4.467 -6.716 1.00 94.44 214 TYR A CA 1
ATOM 1765 C C . TYR A 1 214 ? -12.174 3.412 -6.988 1.00 94.44 214 TYR A C 1
ATOM 1767 O O . TYR A 1 214 ? -11.832 3.186 -8.150 1.00 94.44 214 TYR A O 1
ATOM 1775 N N . VAL A 1 215 ? -11.689 2.726 -5.948 1.00 94.25 215 VAL A N 1
ATOM 1776 C CA . VAL A 1 215 ? -10.688 1.654 -6.066 1.00 94.25 215 VAL A CA 1
ATOM 1777 C C . VAL A 1 215 ? -11.205 0.514 -6.948 1.00 94.25 215 VAL A C 1
ATOM 1779 O O . VAL A 1 215 ? -10.552 0.150 -7.928 1.00 94.25 215 VAL A O 1
ATOM 1782 N N . LEU A 1 216 ? -12.413 0.012 -6.672 1.00 92.69 216 LEU A N 1
ATOM 1783 C CA . LEU A 1 216 ? -13.034 -1.062 -7.453 1.00 92.69 216 LEU A CA 1
ATOM 1784 C C . LEU A 1 216 ? -13.244 -0.666 -8.914 1.00 92.69 216 LEU A C 1
ATOM 1786 O O . LEU A 1 216 ? -12.894 -1.416 -9.825 1.00 92.69 216 LEU A O 1
ATOM 1790 N N . ARG A 1 217 ? -13.770 0.539 -9.156 1.00 91.81 217 ARG A N 1
ATOM 1791 C CA . ARG A 1 217 ? -13.949 1.073 -10.509 1.00 91.81 217 ARG A CA 1
ATOM 1792 C C . ARG A 1 217 ? -12.609 1.157 -11.232 1.00 91.81 217 ARG A C 1
ATOM 1794 O O . ARG A 1 217 ? -12.525 0.805 -12.407 1.00 91.81 217 ARG A O 1
ATOM 1801 N N . ARG A 1 218 ? -11.559 1.619 -10.552 1.00 88.31 218 ARG A N 1
ATOM 1802 C CA . ARG A 1 218 ? -10.227 1.761 -11.144 1.00 88.31 218 ARG A CA 1
ATOM 1803 C C . ARG A 1 218 ? -9.636 0.416 -11.562 1.00 88.31 218 ARG A C 1
ATOM 1805 O O . ARG A 1 218 ? -9.028 0.356 -12.628 1.00 88.31 218 ARG A O 1
ATOM 1812 N N . GLN A 1 219 ? -9.848 -0.635 -10.773 1.00 88.81 219 GLN A N 1
ATOM 1813 C CA . GLN A 1 219 ? -9.404 -1.994 -11.095 1.00 88.81 219 GLN A CA 1
ATOM 1814 C C . GLN A 1 219 ? -10.264 -2.667 -12.169 1.00 88.81 219 GLN A C 1
ATOM 1816 O O . GLN A 1 219 ? -9.721 -3.329 -13.045 1.00 88.81 219 GLN A O 1
ATOM 1821 N N . TRP A 1 220 ? -11.582 -2.449 -12.175 1.00 87.50 220 TRP A N 1
ATOM 1822 C CA . TRP A 1 220 ? -12.468 -2.959 -13.231 1.00 87.50 220 TRP A CA 1
ATOM 1823 C C . TRP A 1 220 ? -12.051 -2.454 -14.622 1.00 87.50 220 TRP A C 1
ATOM 1825 O O . TRP A 1 220 ? -12.012 -3.190 -15.612 1.00 87.50 220 TRP A O 1
ATOM 1835 N N . PHE A 1 221 ? -11.667 -1.179 -14.691 1.00 85.00 221 PHE A N 1
ATOM 1836 C CA . PHE A 1 221 ? -11.166 -0.539 -15.906 1.00 85.00 221 PHE A CA 1
ATOM 1837 C C . PHE A 1 221 ? -9.643 -0.670 -16.085 1.00 85.00 221 PHE A C 1
ATOM 1839 O O . PHE A 1 221 ? -9.027 0.161 -16.754 1.00 85.00 221 PHE A O 1
ATOM 1846 N N . GLU A 1 222 ? -9.016 -1.717 -15.541 1.00 80.44 222 GLU A N 1
ATOM 1847 C CA . GLU A 1 222 ? -7.597 -2.021 -15.783 1.00 80.44 222 GLU A CA 1
ATOM 1848 C C . GLU A 1 222 ? -7.298 -2.181 -17.284 1.00 80.44 222 GLU A C 1
ATOM 1850 O O . GLU A 1 222 ? -6.297 -1.668 -17.768 1.00 80.44 222 GLU A O 1
ATOM 1855 N N . HIS A 1 223 ? -8.192 -2.770 -18.079 1.00 72.88 223 HIS A N 1
ATOM 1856 C CA . HIS A 1 223 ? -7.995 -2.850 -19.533 1.00 72.88 223 HIS A CA 1
ATOM 1857 C C . HIS A 1 223 ? -7.910 -1.482 -20.238 1.00 72.88 223 HIS A C 1
ATOM 1859 O O . HIS A 1 223 ? -7.296 -1.379 -21.299 1.00 72.88 223 HIS A O 1
ATOM 1865 N N . LEU A 1 224 ? -8.492 -0.436 -19.639 1.00 70.38 224 LEU A N 1
ATOM 1866 C CA . LEU A 1 224 ? -8.429 0.948 -20.113 1.00 70.38 224 LEU A CA 1
ATOM 1867 C C . LEU A 1 224 ? -7.267 1.731 -19.478 1.00 70.38 224 LEU A C 1
ATOM 1869 O O . LEU A 1 224 ? -7.185 2.947 -19.656 1.00 70.38 224 LEU A O 1
ATOM 1873 N N . HIS A 1 225 ? -6.335 1.079 -18.762 1.00 62.81 225 HIS A N 1
ATOM 1874 C CA . HIS A 1 225 ? -5.082 1.694 -18.289 1.00 62.81 225 HIS A CA 1
ATOM 1875 C C . HIS A 1 225 ? -4.093 1.991 -19.432 1.00 62.81 225 HIS A C 1
ATOM 1877 O O . HIS A 1 225 ? -2.883 1.822 -19.319 1.00 62.81 225 HIS A O 1
ATOM 1883 N N . THR A 1 226 ? -4.585 2.527 -20.540 1.00 61.12 226 THR A N 1
ATOM 1884 C CA . THR A 1 226 ? -3.798 3.141 -21.612 1.00 61.12 226 THR A CA 1
ATOM 1885 C C . THR A 1 226 ? -3.704 4.656 -21.417 1.00 61.12 226 THR A C 1
ATOM 1887 O O . THR A 1 226 ? -3.592 5.402 -22.388 1.00 61.12 226 THR A O 1
ATOM 1890 N N . GLY A 1 227 ? -3.809 5.128 -20.168 1.00 67.06 227 GLY A N 1
ATOM 1891 C CA . GLY A 1 227 ? -3.658 6.542 -19.830 1.00 67.06 227 GLY A CA 1
ATOM 1892 C C . GLY A 1 227 ? -2.289 7.075 -20.256 1.00 67.06 227 GLY A C 1
ATOM 1893 O O . GLY A 1 227 ? -1.330 6.305 -20.353 1.00 67.06 227 GLY A O 1
ATOM 1894 N N . LEU A 1 228 ? -2.207 8.386 -20.491 1.00 71.38 228 LEU A N 1
ATOM 1895 C CA . LEU A 1 228 ? -1.017 9.059 -21.023 1.00 71.38 228 LEU A CA 1
ATOM 1896 C C . LEU A 1 228 ? 0.258 8.688 -20.245 1.00 71.38 228 LEU A C 1
ATOM 1898 O O . LEU A 1 228 ? 1.248 8.288 -20.847 1.00 71.38 228 LEU A O 1
ATOM 1902 N N . ASP A 1 229 ? 0.198 8.695 -18.912 1.00 71.69 229 ASP A N 1
ATOM 1903 C CA . ASP A 1 229 ? 1.322 8.304 -18.053 1.00 71.69 229 ASP A CA 1
ATOM 1904 C C . ASP A 1 229 ? 1.738 6.841 -18.248 1.00 71.69 229 ASP A C 1
ATOM 1906 O O . ASP A 1 229 ? 2.908 6.475 -18.128 1.00 71.69 229 ASP A O 1
ATOM 1910 N N . ASN A 1 230 ? 0.782 5.947 -18.519 1.00 75.50 230 ASN A N 1
ATOM 1911 C CA . ASN A 1 230 ? 1.115 4.540 -18.699 1.00 75.50 230 ASN A CA 1
ATOM 1912 C C . ASN A 1 230 ? 1.838 4.300 -20.033 1.00 75.50 230 ASN A C 1
ATOM 1914 O O . ASN A 1 230 ? 2.693 3.416 -20.101 1.00 75.50 230 ASN A O 1
ATOM 1918 N N . LYS A 1 231 ? 1.525 5.118 -21.047 1.00 76.50 231 LYS A N 1
ATOM 1919 C CA . LYS A 1 231 ? 2.151 5.106 -22.375 1.00 76.50 231 LYS A CA 1
ATOM 1920 C C . LYS A 1 231 ? 3.479 5.858 -22.443 1.00 76.50 231 LYS A C 1
ATOM 1922 O O . LYS A 1 231 ? 4.358 5.414 -23.162 1.00 76.50 231 LYS A O 1
ATOM 1927 N N . ASN A 1 232 ? 3.629 6.956 -21.703 1.00 79.69 232 ASN A N 1
ATOM 1928 C CA . ASN A 1 232 ? 4.756 7.876 -21.895 1.00 79.69 232 ASN A CA 1
ATOM 1929 C C . ASN A 1 232 ? 5.761 7.880 -20.741 1.00 79.69 232 ASN A C 1
ATOM 1931 O O . ASN A 1 232 ? 6.941 8.158 -20.968 1.00 79.69 232 ASN A O 1
ATOM 1935 N N . ASP A 1 233 ? 5.328 7.593 -19.510 1.00 82.94 233 ASP A N 1
ATOM 1936 C CA . ASP A 1 233 ? 6.235 7.649 -18.365 1.00 82.94 233 ASP A CA 1
ATOM 1937 C C . ASP A 1 233 ? 6.956 6.326 -18.161 1.00 82.94 233 ASP A C 1
ATOM 1939 O O . ASP A 1 233 ? 6.356 5.250 -18.126 1.00 82.94 233 ASP A O 1
ATOM 1943 N N . ARG A 1 234 ? 8.265 6.415 -17.956 1.00 87.06 234 ARG A N 1
ATOM 1944 C CA . ARG A 1 234 ? 9.100 5.262 -17.641 1.00 87.06 234 ARG A CA 1
ATOM 1945 C C . ARG A 1 234 ? 8.906 4.819 -16.188 1.00 87.06 234 ARG A C 1
ATOM 1947 O O . ARG A 1 234 ? 8.447 5.571 -15.325 1.00 87.06 234 ARG A O 1
ATOM 1954 N N . ALA A 1 235 ? 9.238 3.563 -15.922 1.00 87.75 235 ALA A N 1
ATOM 1955 C CA . ALA A 1 235 ? 9.121 2.945 -14.607 1.00 87.75 235 ALA A CA 1
ATOM 1956 C C . ALA A 1 235 ? 10.300 3.342 -13.696 1.00 87.75 235 ALA A C 1
ATOM 1958 O O . ALA A 1 235 ? 11.195 2.545 -13.429 1.00 87.75 235 ALA A O 1
ATOM 1959 N N . GLY A 1 236 ? 10.328 4.607 -13.269 1.00 90.94 236 GLY A N 1
ATOM 1960 C CA . GLY A 1 236 ? 11.313 5.144 -12.324 1.00 90.94 236 GLY A CA 1
ATOM 1961 C C . GLY A 1 236 ? 10.791 5.291 -10.898 1.00 90.94 236 GLY A C 1
ATOM 1962 O O . GLY A 1 236 ? 9.613 5.040 -10.622 1.00 90.94 236 GLY A O 1
ATOM 1963 N N . PHE A 1 237 ? 11.664 5.763 -10.000 1.00 92.12 237 PHE A N 1
ATOM 1964 C CA . PHE A 1 237 ? 11.318 6.052 -8.604 1.00 92.12 237 PHE A CA 1
ATOM 1965 C C . PHE A 1 237 ? 10.098 6.958 -8.489 1.00 92.12 237 PHE A C 1
ATOM 1967 O O . PHE A 1 237 ? 9.151 6.611 -7.791 1.00 92.12 237 PHE A O 1
ATOM 1974 N N . TYR A 1 238 ? 10.084 8.072 -9.226 1.00 91.12 238 TYR A N 1
ATOM 1975 C CA . TYR A 1 238 ? 8.970 9.022 -9.228 1.00 91.12 238 TYR A CA 1
ATOM 1976 C C . TYR A 1 238 ? 7.627 8.322 -9.460 1.00 91.12 238 TYR A C 1
ATOM 1978 O O . TYR A 1 238 ? 6.667 8.560 -8.735 1.00 91.12 238 TYR A O 1
ATOM 1986 N N . ARG A 1 239 ? 7.555 7.419 -10.442 1.00 89.94 239 ARG A N 1
ATOM 1987 C CA . ARG A 1 239 ? 6.291 6.783 -10.811 1.00 89.94 239 ARG A CA 1
ATOM 1988 C C . ARG A 1 239 ? 5.891 5.711 -9.806 1.00 89.94 239 ARG A C 1
ATOM 1990 O O . ARG A 1 239 ? 4.752 5.700 -9.348 1.00 89.94 239 ARG A O 1
ATOM 1997 N N . ILE A 1 240 ? 6.816 4.808 -9.487 1.00 91.69 240 ILE A N 1
ATOM 1998 C CA . ILE A 1 240 ? 6.538 3.633 -8.655 1.00 91.69 240 ILE A CA 1
ATOM 1999 C C . ILE A 1 240 ? 6.290 4.058 -7.205 1.00 91.69 240 ILE A C 1
ATOM 2001 O O . ILE A 1 240 ? 5.276 3.675 -6.619 1.00 91.69 240 ILE A O 1
ATOM 2005 N N . TRP A 1 241 ? 7.162 4.899 -6.643 1.00 94.31 241 TRP A N 1
ATOM 2006 C CA . TRP A 1 241 ? 7.041 5.339 -5.256 1.00 94.31 241 TRP A CA 1
ATOM 2007 C C . TRP A 1 241 ? 5.807 6.217 -5.043 1.00 94.31 241 TRP A C 1
ATOM 2009 O O . TRP A 1 241 ? 5.083 6.006 -4.067 1.00 94.31 241 TRP A O 1
ATOM 2019 N N . MET A 1 242 ? 5.513 7.156 -5.957 1.00 92.00 242 MET A N 1
ATOM 2020 C CA . MET A 1 242 ? 4.335 8.009 -5.787 1.00 92.00 242 MET A CA 1
ATOM 2021 C C . MET A 1 242 ? 3.036 7.212 -5.817 1.00 92.00 242 MET A C 1
ATOM 2023 O O . MET A 1 242 ? 2.147 7.503 -5.029 1.00 92.00 242 MET A O 1
ATOM 2027 N N . VAL A 1 243 ? 2.904 6.209 -6.686 1.00 90.31 243 VAL A N 1
ATOM 2028 C CA . VAL A 1 243 ? 1.678 5.402 -6.737 1.00 90.31 243 VAL A CA 1
ATOM 2029 C C . VAL A 1 243 ? 1.545 4.505 -5.502 1.00 90.31 243 VAL A C 1
ATOM 2031 O O . VAL A 1 243 ? 0.452 4.398 -4.954 1.00 90.31 243 VAL A O 1
ATOM 2034 N N . LEU A 1 244 ? 2.641 3.890 -5.044 1.00 91.88 244 LEU A N 1
ATOM 2035 C CA . LEU A 1 244 ? 2.626 2.967 -3.902 1.00 91.88 244 LEU A CA 1
ATOM 2036 C C . LEU A 1 244 ? 2.502 3.638 -2.534 1.00 91.88 244 LEU A C 1
ATOM 2038 O O . LEU A 1 244 ? 1.984 3.022 -1.610 1.00 91.88 244 LEU A O 1
ATOM 2042 N N . ASN A 1 245 ? 3.029 4.850 -2.379 1.00 93.38 245 ASN A N 1
ATOM 2043 C CA . ASN A 1 245 ? 3.126 5.499 -1.074 1.00 93.38 245 ASN A CA 1
ATOM 2044 C C . ASN A 1 245 ? 2.374 6.826 -1.073 1.00 93.38 245 ASN A C 1
ATOM 2046 O O . ASN A 1 245 ? 1.392 6.972 -0.348 1.00 93.38 245 ASN A O 1
ATOM 2050 N N . LEU A 1 246 ? 2.796 7.780 -1.910 1.00 93.62 246 LEU A N 1
ATOM 2051 C CA . LEU A 1 246 ? 2.276 9.151 -1.872 1.00 93.62 246 LEU A CA 1
ATOM 2052 C C . LEU A 1 246 ? 0.776 9.230 -2.155 1.00 93.62 246 LEU A C 1
ATOM 2054 O O . LEU A 1 246 ? 0.027 9.787 -1.357 1.00 93.62 246 LEU A O 1
ATOM 2058 N N . LEU A 1 247 ? 0.342 8.657 -3.275 1.00 92.31 247 LEU A N 1
ATOM 2059 C CA . LEU A 1 247 ? -1.045 8.674 -3.715 1.00 92.31 247 LEU A CA 1
ATOM 2060 C C . LEU A 1 247 ? -1.942 8.048 -2.648 1.00 92.31 247 LEU A C 1
ATOM 2062 O O . LEU A 1 247 ? -2.900 8.665 -2.201 1.00 92.31 247 LEU A O 1
ATOM 2066 N N . ILE A 1 248 ? -1.601 6.844 -2.201 1.00 92.19 248 ILE A N 1
ATOM 2067 C CA . ILE A 1 248 ? -2.439 6.099 -1.264 1.00 92.19 248 ILE A CA 1
ATOM 2068 C C . ILE A 1 248 ? -2.486 6.811 0.091 1.00 92.19 248 ILE A C 1
ATOM 2070 O O . ILE A 1 248 ? -3.571 7.036 0.618 1.00 92.19 248 ILE A O 1
ATOM 2074 N N . CYS A 1 249 ? -1.345 7.259 0.621 1.00 92.38 249 CYS A N 1
ATOM 2075 C CA . CYS A 1 249 ? -1.298 7.978 1.894 1.00 92.38 249 CYS A CA 1
ATOM 2076 C C . CYS A 1 249 ? -2.132 9.270 1.871 1.00 92.38 249 CYS A C 1
ATOM 2078 O O . CYS A 1 249 ? -2.854 9.551 2.826 1.00 92.38 249 CYS A O 1
ATOM 2080 N N . LEU A 1 250 ? -2.066 10.051 0.786 1.00 92.62 250 LEU A N 1
ATOM 2081 C CA . LEU A 1 250 ? -2.836 11.292 0.665 1.00 92.62 250 LEU A CA 1
ATOM 2082 C C . LEU A 1 250 ? -4.337 11.032 0.536 1.00 92.62 250 LEU A C 1
ATOM 2084 O O . LEU A 1 250 ? -5.139 11.732 1.149 1.00 92.62 250 LEU A O 1
ATOM 2088 N N . TYR A 1 251 ? -4.733 10.025 -0.242 1.00 92.88 251 TYR A N 1
ATOM 2089 C CA . TYR A 1 251 ? -6.148 9.715 -0.435 1.00 92.88 251 TYR A CA 1
ATOM 2090 C C . TYR A 1 251 ? -6.787 9.070 0.796 1.00 92.88 251 TYR A C 1
ATOM 2092 O O . TYR A 1 251 ? -7.983 9.248 1.015 1.00 92.88 251 TYR A O 1
ATOM 2100 N N . LEU A 1 252 ? -6.011 8.375 1.627 1.00 93.88 252 LEU A N 1
ATOM 2101 C CA . LEU A 1 252 ? -6.489 7.801 2.885 1.00 93.88 252 LEU A CA 1
ATOM 2102 C C . LEU A 1 252 ? -6.656 8.835 4.006 1.00 93.88 252 LEU A C 1
ATOM 2104 O O . LEU A 1 252 ? -7.366 8.591 4.979 1.00 93.88 252 LEU A O 1
ATOM 2108 N N . LEU A 1 253 ? -6.085 10.025 3.853 1.00 92.38 253 LEU A N 1
ATOM 2109 C CA . LEU A 1 253 ? -6.131 11.079 4.861 1.00 92.38 253 LEU A CA 1
ATOM 2110 C C . LEU A 1 253 ? -7.545 11.408 5.392 1.00 92.38 253 LEU A C 1
ATOM 2112 O O . LEU A 1 253 ? -7.710 11.479 6.613 1.00 92.38 253 LEU A O 1
ATOM 2116 N N . PRO A 1 254 ? -8.593 11.559 4.554 1.00 92.38 254 PRO A N 1
ATOM 2117 C CA . PRO A 1 254 ? -9.930 11.889 5.039 1.00 92.38 254 PRO A CA 1
ATOM 2118 C C . PRO A 1 254 ? -10.535 10.800 5.933 1.00 92.38 254 PRO A C 1
ATOM 2120 O O . PRO A 1 254 ? -11.220 11.127 6.903 1.00 92.38 254 PRO A O 1
ATOM 2123 N N . ILE A 1 255 ? -10.273 9.517 5.649 1.00 92.50 255 ILE A N 1
ATOM 2124 C CA . ILE A 1 255 ? -10.795 8.417 6.469 1.00 92.50 255 ILE A CA 1
ATOM 2125 C C . ILE A 1 255 ? -10.039 8.336 7.806 1.00 92.50 255 ILE A C 1
ATOM 2127 O O . ILE A 1 255 ? -10.672 8.234 8.858 1.00 92.50 255 ILE A O 1
ATOM 2131 N N . SER A 1 256 ? -8.711 8.501 7.794 1.00 91.12 256 SER A N 1
ATOM 2132 C CA . SER A 1 256 ? -7.873 8.485 9.002 1.00 91.12 256 SER A CA 1
ATOM 2133 C C . SER A 1 256 ? -8.232 9.630 9.951 1.00 91.12 256 SER A C 1
ATOM 2135 O O . SER A 1 256 ? -8.407 9.425 11.155 1.00 91.12 256 SER A O 1
ATOM 2137 N N . ILE A 1 257 ? -8.413 10.839 9.407 1.00 88.81 257 ILE A N 1
ATOM 2138 C CA . ILE A 1 257 ? -8.859 12.006 10.177 1.00 88.81 257 ILE A CA 1
ATOM 2139 C C . ILE A 1 257 ? -10.301 11.819 10.648 1.00 88.81 257 ILE A C 1
ATOM 2141 O O . ILE A 1 257 ? -10.609 12.154 11.788 1.00 88.81 257 ILE A O 1
ATOM 2145 N N . GLY A 1 258 ? -11.185 11.259 9.817 1.00 87.06 258 GLY A N 1
ATOM 2146 C CA . GLY A 1 258 ? -12.586 11.019 10.171 1.00 87.06 258 GLY A CA 1
ATOM 2147 C C . GLY A 1 258 ? -12.758 10.160 11.429 1.00 87.06 258 GLY A C 1
ATOM 2148 O O . GLY A 1 258 ? -13.626 10.446 12.256 1.00 87.06 258 GLY A O 1
ATOM 2149 N N . ILE A 1 259 ? -11.896 9.157 11.613 1.00 86.75 259 ILE A N 1
ATOM 2150 C CA . ILE A 1 259 ? -11.873 8.309 12.815 1.00 86.75 259 ILE A CA 1
ATOM 2151 C C . ILE A 1 259 ? -11.364 9.104 14.026 1.00 86.75 259 ILE A C 1
ATOM 2153 O O . ILE A 1 259 ? -11.977 9.085 15.095 1.00 86.75 259 ILE A O 1
ATOM 2157 N N . LYS A 1 260 ? -10.282 9.871 13.855 1.00 80.81 260 LYS A N 1
ATOM 2158 C CA . LYS A 1 260 ? -9.607 10.604 14.940 1.00 80.81 260 LYS A CA 1
ATOM 2159 C C . LYS A 1 260 ? -1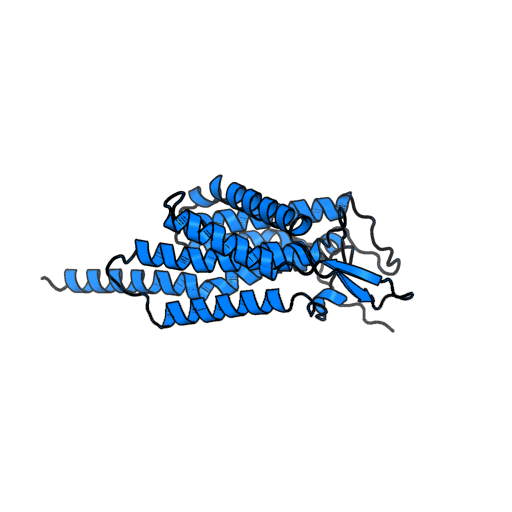0.316 11.869 15.406 1.00 80.81 260 LYS A C 1
ATOM 2161 O O . LYS A 1 260 ? -10.314 12.165 16.600 1.00 80.81 260 LYS A O 1
ATOM 2166 N N . ALA A 1 261 ? -10.946 12.615 14.504 1.00 75.19 261 ALA A N 1
ATOM 2167 C CA . ALA A 1 261 ? -11.637 13.863 14.824 1.00 75.19 261 ALA A CA 1
ATOM 2168 C C . ALA A 1 261 ? -12.748 13.645 15.865 1.00 75.19 261 ALA A C 1
ATOM 2170 O O . ALA A 1 261 ? -12.990 14.500 16.721 1.00 75.19 261 ALA A O 1
ATOM 2171 N N . LYS A 1 262 ? -13.383 12.465 15.853 1.00 68.25 262 LYS A N 1
ATOM 2172 C CA . LYS A 1 262 ? -14.367 12.085 16.873 1.00 68.25 262 LYS A CA 1
ATOM 2173 C C . LYS A 1 262 ? -13.714 11.868 18.245 1.00 68.25 262 LYS A C 1
ATOM 2175 O O . LYS A 1 262 ? -14.305 12.239 19.258 1.00 68.25 262 LYS A O 1
ATOM 2180 N N . ASN A 1 263 ? -12.485 11.347 18.282 1.00 65.31 263 ASN A N 1
ATOM 2181 C CA . ASN A 1 263 ? -11.725 11.130 19.515 1.00 65.31 263 ASN A CA 1
ATOM 2182 C C . ASN A 1 263 ? -11.346 12.462 20.170 1.00 65.31 263 ASN A C 1
ATOM 2184 O O . ASN A 1 263 ? -11.622 12.683 21.347 1.00 65.31 263 ASN A O 1
ATOM 2188 N N . LEU A 1 264 ? -10.829 13.401 19.372 1.00 60.28 264 LEU A N 1
ATOM 2189 C CA . LEU A 1 264 ? -10.486 14.749 19.832 1.00 60.28 264 LEU A CA 1
ATOM 2190 C C . LEU A 1 264 ? -11.706 15.502 20.372 1.00 60.28 264 LEU A C 1
ATOM 2192 O O . LEU A 1 264 ? -11.638 16.099 21.445 1.00 60.28 264 LEU A O 1
ATOM 2196 N N . LYS A 1 265 ? -12.855 15.411 19.687 1.00 61.47 265 LYS A N 1
ATOM 2197 C CA . LYS A 1 265 ? -14.104 16.019 20.165 1.00 61.47 265 LYS A CA 1
ATOM 2198 C C . LYS A 1 265 ? -14.555 15.428 21.507 1.00 61.47 265 LYS A C 1
ATOM 2200 O O . LYS A 1 265 ? -15.030 16.168 22.364 1.00 61.47 265 LYS A O 1
ATOM 2205 N N . LYS A 1 266 ? -14.389 14.117 21.712 1.00 59.19 266 LYS A N 1
ATOM 2206 C CA . LYS A 1 266 ? -14.735 13.440 22.973 1.00 59.19 266 LYS A CA 1
ATOM 2207 C C . LYS A 1 266 ? -13.835 13.884 24.130 1.00 59.19 266 LYS A C 1
ATOM 2209 O O . LYS A 1 266 ? -14.353 14.176 25.204 1.00 59.19 266 LYS A O 1
ATOM 2214 N N . ILE A 1 267 ? -12.523 13.984 23.904 1.00 60.84 267 ILE A N 1
ATOM 2215 C CA . ILE A 1 267 ? -11.555 14.473 24.903 1.00 60.84 267 ILE A CA 1
ATOM 2216 C C . ILE A 1 267 ? -11.862 15.927 25.278 1.00 60.84 267 ILE A C 1
ATOM 2218 O O . ILE A 1 267 ? -11.946 16.257 26.458 1.00 60.84 267 ILE A O 1
ATOM 2222 N N . PHE A 1 268 ? -12.106 16.782 24.283 1.00 59.44 268 PHE A N 1
ATOM 2223 C CA . PHE A 1 268 ? -12.413 18.193 24.512 1.00 59.44 268 PHE A CA 1
ATOM 2224 C C . PHE A 1 268 ? -13.710 18.389 25.310 1.00 59.44 268 PHE A C 1
ATOM 2226 O O . PHE A 1 268 ? -13.752 19.183 26.247 1.00 59.44 268 PHE A O 1
ATOM 2233 N N . LEU A 1 269 ? -14.764 17.628 24.988 1.00 64.62 269 LEU A N 1
ATOM 2234 C CA . LEU A 1 269 ? -16.012 17.664 25.752 1.00 64.62 269 LEU A CA 1
ATOM 2235 C C . LEU A 1 269 ? -15.806 17.166 27.187 1.00 64.62 269 LEU A C 1
ATOM 2237 O O . LEU A 1 269 ? -16.260 17.826 28.114 1.00 64.62 269 LEU A O 1
ATOM 2241 N N . LYS A 1 270 ? -15.084 16.055 27.389 1.00 64.75 270 LYS A N 1
ATOM 2242 C CA . LYS A 1 270 ? -14.809 15.521 28.731 1.00 64.75 270 LYS A CA 1
ATOM 2243 C C . LYS A 1 270 ? -14.085 16.543 29.618 1.00 64.75 270 LYS A C 1
ATOM 2245 O O . LYS A 1 270 ? -14.523 16.782 30.739 1.00 64.75 270 LYS A O 1
ATOM 2250 N N . ASN A 1 271 ? -13.055 17.205 29.090 1.00 63.59 271 ASN A N 1
ATOM 2251 C CA . ASN A 1 271 ? -12.280 18.199 29.838 1.00 63.59 271 ASN A CA 1
ATOM 2252 C C . ASN A 1 271 ? -13.106 19.452 30.190 1.00 63.59 271 ASN A C 1
ATOM 2254 O O . ASN A 1 271 ? -12.950 20.001 31.278 1.00 63.59 271 ASN A O 1
ATOM 2258 N N . ASN A 1 272 ? -14.032 19.878 29.322 1.00 59.75 272 ASN A N 1
ATOM 2259 C CA . ASN A 1 272 ? -14.913 21.019 29.609 1.00 59.75 272 ASN A CA 1
ATOM 2260 C C . ASN A 1 272 ? -15.995 20.708 30.660 1.00 59.75 272 ASN A C 1
ATOM 2262 O O . ASN A 1 272 ? -16.400 21.603 31.402 1.00 59.75 272 ASN A O 1
ATOM 2266 N N . PHE A 1 273 ? -16.457 19.456 30.751 1.00 57.28 273 PHE A N 1
ATOM 2267 C CA . PHE A 1 273 ? -17.424 19.039 31.777 1.00 57.28 273 PHE A CA 1
ATOM 2268 C C . PHE A 1 273 ? -16.778 18.750 33.141 1.00 57.28 273 PHE A C 1
ATOM 2270 O O . PHE A 1 273 ? -17.441 18.886 34.167 1.00 57.28 273 PHE A O 1
ATOM 2277 N N . GLU A 1 274 ? -15.496 18.381 33.183 1.00 53.59 274 GLU A N 1
ATOM 2278 C CA . GLU A 1 274 ? -14.753 18.231 34.444 1.00 53.59 274 GLU A CA 1
ATOM 2279 C C . GLU A 1 274 ? -14.276 19.588 34.999 1.00 53.59 274 GLU A C 1
ATOM 2281 O O . GLU A 1 274 ? -14.260 19.771 36.212 1.00 53.59 274 GLU A O 1
ATOM 2286 N N . GLY A 1 275 ? -14.001 20.580 34.141 1.00 53.47 275 GLY A N 1
ATOM 2287 C CA . GLY A 1 275 ? -13.628 21.944 34.553 1.00 53.47 275 GLY A CA 1
ATOM 2288 C C . GLY A 1 275 ? -14.778 22.841 35.040 1.00 53.47 275 GLY A C 1
ATOM 2289 O O . GLY A 1 275 ? -14.527 23.949 35.501 1.00 53.47 275 GLY A O 1
ATOM 2290 N N . THR A 1 276 ? -16.033 22.390 34.945 1.00 49.88 276 THR A N 1
ATOM 2291 C CA . THR A 1 276 ? -17.234 23.133 35.385 1.00 49.88 276 THR A CA 1
ATOM 2292 C C . THR A 1 276 ? -17.843 22.600 36.687 1.00 49.88 276 THR A C 1
ATOM 2294 O O . THR A 1 276 ? -18.897 23.067 37.112 1.00 49.88 276 THR A O 1
ATOM 2297 N N . ARG A 1 277 ? -17.176 21.649 37.356 1.00 43.91 277 ARG A N 1
ATOM 2298 C CA . ARG A 1 277 ? -17.474 21.257 38.742 1.00 43.91 277 ARG A CA 1
ATOM 2299 C C . ARG A 1 277 ? -16.515 21.966 39.705 1.00 43.91 277 ARG A C 1
ATOM 2301 O O . ARG A 1 277 ? -15.609 21.331 40.239 1.00 43.91 277 ARG A O 1
ATOM 2308 N N . ILE A 1 278 ? -16.701 23.271 39.896 1.00 41.47 278 ILE A N 1
ATOM 2309 C CA . ILE A 1 278 ? -16.147 24.046 41.020 1.00 41.47 278 ILE A CA 1
ATOM 2310 C C . ILE A 1 278 ? -17.281 24.894 41.583 1.00 41.47 278 ILE A C 1
ATOM 2312 O O . ILE A 1 278 ? -17.977 25.529 40.759 1.00 41.47 278 ILE A O 1
#

InterPro domains:
  IPR001171 Sterol biosynthesis ERG24/DHCR-like [PF01222] (109-241)

Sequence (278 aa):
MFQKKQRFPDWLLIIIMLGGPVCLILFSLEISSNNYIELFSLSGPLIVLLVSQLQLFFLWHIPAKELIQLTEEDPPQPIKHKNTSFESCILICLIYLFGALLNLYPGELVFIHWTSILASLSIFCVLLLLLIFLFLPSQEDQRFDFSVISQIFYGRQLRPVLLTVDLKAFITCRIGFTFWALYLISSIFEYQKLYPNEKPSFSLLTTFFLQFFYVLRRQWFEHLHTGLDNKNDRAGFYRIWMVLNLLICLYLLPISIGIKAKNLKKIFLKNNFEGTRI

Radius of gyration: 21.26 Å; chains: 1; bounding box: 46×43×77 Å

Organism: Meloidogyne enterolobii (NCBI:txid390850)

Foldseek 3Di:
DDDPPDDDDLVVLVCCLVVVLVVLLVVVCVLLVDDPVLLPDPLQLVVLVVLLVLLVVCQPPPDFDFDFDFAPDVVTDTQTDGQCLLVSLVVLLVCLVVCCVVPVDPLLSCVNSVSNNLNNLSVVLVVVLVCCVPPPDFPPPVPDDDDPSRCQAQHRALFDADPSDRPLLCLQRRNQLSSLLSNLRSLVSVLCVVPVPDDQDPQLVVLSVVSNVVSSVCSVCSVVVPDPCSNPTHPHCNRNSCSRRVVSSVSCSSNSCSSCVVVVVVVVVVVVVVVPPD